Protein AF-A0A2V9SFF2-F1 (afdb_monomer_lite)

Structure (mmCIF, N/CA/C/O backbone):
data_AF-A0A2V9SFF2-F1
#
_entry.id   AF-A0A2V9SFF2-F1
#
loop_
_atom_site.group_PDB
_atom_site.id
_atom_site.type_symbol
_atom_site.label_atom_id
_atom_site.label_alt_id
_atom_site.label_comp_id
_atom_site.label_asym_id
_atom_site.label_entity_id
_atom_site.label_seq_id
_atom_site.pdbx_PDB_ins_code
_atom_site.Cartn_x
_atom_site.Cartn_y
_atom_site.Cartn_z
_atom_site.occupancy
_atom_site.B_iso_or_equiv
_atom_site.auth_seq_id
_atom_site.auth_comp_id
_atom_site.auth_asym_id
_atom_site.auth_atom_id
_atom_site.pdbx_PDB_model_num
ATOM 1 N N . MET A 1 1 ? -5.304 -12.629 -13.283 1.00 49.12 1 MET A N 1
ATOM 2 C CA . MET A 1 1 ? -5.757 -12.262 -11.915 1.00 49.12 1 MET A CA 1
ATOM 3 C C . MET A 1 1 ? -6.647 -13.308 -11.229 1.00 49.12 1 MET A C 1
ATOM 5 O O . MET A 1 1 ? -6.391 -13.600 -10.072 1.00 49.12 1 MET A O 1
ATOM 9 N N . PHE A 1 2 ? -7.623 -13.949 -11.887 1.00 33.91 2 PHE A N 1
ATOM 10 C CA . PHE A 1 2 ? -8.539 -14.929 -11.251 1.00 33.91 2 PHE A CA 1
ATOM 11 C C . PHE A 1 2 ? -7.868 -16.063 -10.421 1.00 33.91 2 PHE A C 1
ATOM 13 O O . PHE A 1 2 ? -8.426 -16.537 -9.432 1.00 33.91 2 PHE A O 1
ATOM 20 N N . LEU A 1 3 ? -6.640 -16.476 -10.762 1.00 44.94 3 LEU A N 1
ATOM 21 C CA . LEU A 1 3 ? -5.907 -17.548 -10.062 1.00 44.94 3 LEU A CA 1
ATOM 22 C C . LEU A 1 3 ? -5.295 -17.132 -8.711 1.00 44.94 3 LEU A C 1
ATOM 24 O O . LEU A 1 3 ? -5.198 -17.958 -7.8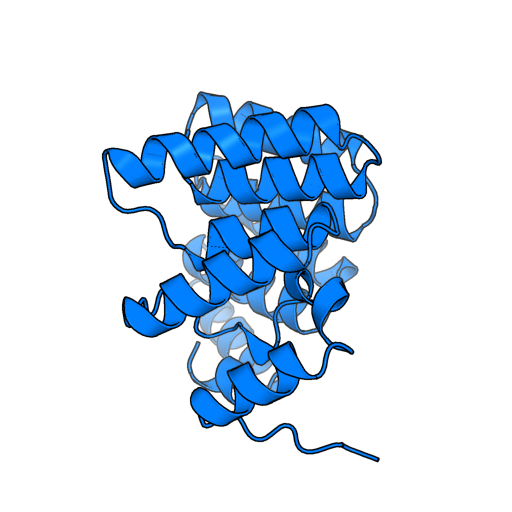01 1.00 44.94 3 LEU A O 1
ATOM 28 N N . VAL A 1 4 ? -4.927 -15.858 -8.553 1.00 49.88 4 VAL A N 1
ATOM 29 C CA . VAL A 1 4 ? -4.348 -15.328 -7.305 1.00 49.88 4 VAL A CA 1
ATOM 30 C C . VAL A 1 4 ? -5.409 -15.283 -6.198 1.00 49.88 4 VAL A C 1
ATOM 32 O O . VAL A 1 4 ? -5.101 -15.525 -5.032 1.00 49.88 4 VAL A O 1
ATOM 35 N N . ALA A 1 5 ? -6.682 -15.097 -6.569 1.00 46.97 5 ALA A N 1
ATOM 36 C CA . ALA A 1 5 ? -7.798 -15.003 -5.625 1.00 46.97 5 ALA A CA 1
ATOM 37 C C . ALA A 1 5 ? -8.072 -16.358 -4.949 1.00 46.97 5 ALA A C 1
ATOM 39 O O . ALA A 1 5 ? -8.586 -16.415 -3.838 1.00 46.97 5 ALA A O 1
ATOM 40 N N . ASN A 1 6 ? -7.631 -17.451 -5.584 1.00 52.25 6 ASN A N 1
ATOM 41 C CA . ASN A 1 6 ? -7.774 -18.827 -5.114 1.00 52.25 6 ASN A CA 1
ATOM 42 C C . ASN A 1 6 ? -6.506 -19.382 -4.432 1.00 52.25 6 ASN A C 1
ATOM 44 O O . ASN A 1 6 ? -6.342 -20.598 -4.344 1.00 52.25 6 ASN A O 1
ATOM 48 N N . ARG A 1 7 ? -5.568 -18.524 -3.992 1.00 54.88 7 ARG A N 1
ATOM 49 C CA . ARG A 1 7 ? -4.271 -18.920 -3.392 1.00 54.88 7 ARG A CA 1
ATOM 50 C C . ARG A 1 7 ? -3.429 -19.888 -4.243 1.00 54.88 7 ARG A C 1
ATOM 52 O O . ARG A 1 7 ? -2.478 -20.486 -3.742 1.00 54.88 7 ARG A O 1
ATOM 59 N N . ARG A 1 8 ? -3.702 -20.017 -5.547 1.00 59.91 8 ARG A N 1
ATOM 60 C CA . ARG A 1 8 ? -2.882 -20.810 -6.480 1.00 59.91 8 ARG A CA 1
ATOM 61 C C . ARG A 1 8 ? -1.730 -19.956 -7.006 1.00 59.91 8 ARG A C 1
ATOM 63 O O . ARG A 1 8 ? -1.612 -19.719 -8.205 1.00 59.91 8 ARG A O 1
ATOM 70 N N . PHE A 1 9 ? -0.892 -19.474 -6.087 1.00 59.84 9 PHE A N 1
ATOM 71 C CA . PHE A 1 9 ? 0.212 -18.557 -6.389 1.00 59.84 9 PHE A CA 1
ATOM 72 C C . PHE A 1 9 ? 1.182 -19.138 -7.421 1.00 59.84 9 PHE A C 1
ATOM 74 O O . PHE A 1 9 ? 1.602 -18.422 -8.318 1.00 59.84 9 PHE A O 1
ATOM 81 N N . GLN A 1 10 ? 1.471 -20.440 -7.350 1.00 53.81 10 GLN A N 1
ATOM 82 C CA . GLN A 1 10 ? 2.381 -21.100 -8.289 1.00 53.81 10 GLN A CA 1
ATOM 83 C C . GLN A 1 10 ? 1.855 -21.071 -9.735 1.00 53.81 10 GLN A C 1
ATOM 85 O O . GLN A 1 10 ? 2.566 -20.652 -10.641 1.00 53.81 10 GLN A O 1
ATOM 90 N N . ALA A 1 11 ? 0.577 -21.405 -9.936 1.00 57.78 11 ALA A N 1
ATOM 91 C CA . ALA A 1 11 ? -0.053 -21.347 -11.254 1.00 57.78 11 ALA A CA 1
ATOM 92 C C . ALA A 1 11 ? -0.167 -19.902 -11.775 1.00 57.78 11 ALA A C 1
ATOM 94 O O . ALA A 1 11 ? 0.010 -19.657 -12.962 1.00 57.78 11 ALA A O 1
ATOM 95 N N . ALA A 1 12 ? -0.424 -18.928 -10.893 1.00 62.88 12 ALA A N 1
ATOM 96 C CA . ALA A 1 12 ? -0.447 -17.517 -11.277 1.00 62.88 12 ALA A CA 1
ATOM 97 C C . ALA A 1 12 ? 0.931 -17.010 -11.743 1.00 62.88 12 ALA A C 1
ATOM 99 O O . ALA A 1 12 ? 0.994 -16.263 -12.718 1.00 62.88 12 ALA A O 1
ATOM 100 N N . VAL A 1 13 ? 2.017 -17.440 -11.086 1.00 64.19 13 VAL A N 1
ATOM 101 C CA . VAL A 1 13 ? 3.398 -17.143 -11.508 1.00 64.19 13 VAL A CA 1
ATOM 102 C C . VAL A 1 13 ? 3.696 -17.770 -12.875 1.00 64.19 13 VAL A C 1
ATOM 104 O O . VAL A 1 13 ? 4.209 -17.097 -13.761 1.00 64.19 13 VAL A O 1
ATOM 107 N N . GLU A 1 14 ? 3.345 -19.036 -13.092 1.00 65.50 14 GLU A N 1
ATOM 108 C CA . GLU A 1 14 ? 3.618 -19.723 -14.364 1.00 65.50 14 GLU A CA 1
ATOM 109 C C . GLU A 1 14 ? 2.856 -19.121 -15.555 1.00 65.50 14 GLU A C 1
ATOM 111 O O . GLU A 1 14 ? 3.390 -19.056 -16.663 1.00 65.50 14 GLU A O 1
ATOM 116 N N . GLU A 1 15 ? 1.620 -18.668 -15.340 1.00 67.81 15 GLU A N 1
ATOM 117 C CA . GLU A 1 15 ? 0.817 -18.004 -16.371 1.00 67.81 15 GLU A CA 1
ATOM 118 C C . GLU A 1 15 ? 1.333 -16.589 -16.678 1.00 67.81 15 GLU A C 1
ATOM 120 O O . GLU A 1 15 ? 1.452 -16.228 -17.848 1.00 67.81 15 GLU A O 1
ATOM 125 N N . ILE A 1 16 ? 1.706 -15.791 -15.665 1.00 69.06 16 ILE A N 1
ATOM 126 C CA . ILE A 1 16 ? 2.213 -14.429 -15.913 1.00 69.06 16 ILE A CA 1
ATOM 127 C C . ILE A 1 16 ? 3.602 -14.442 -16.565 1.00 69.06 16 ILE A C 1
ATOM 129 O O . ILE A 1 16 ? 3.892 -13.605 -17.419 1.00 69.06 16 ILE A O 1
ATOM 133 N N . LEU A 1 17 ? 4.447 -15.422 -16.224 1.00 65.25 17 LEU A N 1
ATOM 134 C CA . LEU A 1 17 ? 5.745 -15.604 -16.874 1.00 65.25 17 LEU A CA 1
ATOM 135 C C . LEU A 1 17 ? 5.582 -16.013 -18.344 1.00 65.25 17 LEU A C 1
ATOM 137 O O . LEU A 1 17 ? 6.318 -15.509 -19.190 1.00 65.25 17 LEU A O 1
ATOM 141 N N . ARG A 1 18 ? 4.588 -16.852 -18.674 1.00 65.25 18 ARG A N 1
ATOM 142 C CA . ARG A 1 18 ? 4.232 -17.161 -20.071 1.00 65.25 18 ARG A CA 1
ATOM 143 C C . ARG A 1 18 ? 3.676 -15.944 -20.808 1.00 65.25 18 ARG A C 1
ATOM 145 O O . ARG A 1 18 ? 4.105 -15.678 -21.925 1.00 65.25 18 ARG A O 1
ATOM 152 N N . ALA A 1 19 ? 2.793 -15.163 -20.185 1.00 62.38 19 ALA A N 1
ATOM 153 C CA . ALA A 1 19 ? 2.280 -13.925 -20.778 1.00 62.38 19 ALA A CA 1
ATOM 154 C C . ALA A 1 19 ? 3.414 -12.937 -21.108 1.00 62.38 19 ALA A C 1
ATOM 156 O O . ALA A 1 19 ? 3.425 -12.342 -22.182 1.00 62.38 19 ALA A O 1
ATOM 157 N N . ARG A 1 20 ? 4.422 -12.835 -20.236 1.00 63.19 20 ARG A N 1
ATOM 158 C CA . ARG A 1 20 ? 5.617 -12.013 -20.466 1.00 63.19 20 ARG A CA 1
ATOM 159 C C . ARG A 1 20 ? 6.524 -12.544 -21.582 1.00 63.19 20 ARG A C 1
ATOM 161 O O . ARG A 1 20 ? 7.190 -11.752 -22.235 1.00 63.19 20 ARG A O 1
ATOM 168 N N . GLN A 1 21 ? 6.567 -13.856 -21.819 1.00 67.81 21 GLN A N 1
ATOM 169 C CA . GLN A 1 21 ? 7.267 -14.408 -22.989 1.00 67.81 21 GLN A CA 1
ATOM 170 C C . GLN A 1 21 ? 6.569 -14.038 -24.305 1.00 67.81 21 GLN A C 1
ATOM 172 O O . GLN A 1 21 ? 7.235 -13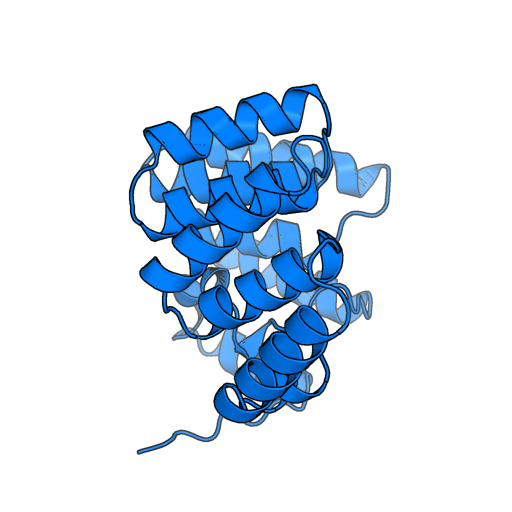.926 -25.330 1.00 67.81 21 GLN A O 1
ATOM 177 N N . LEU A 1 22 ? 5.246 -13.850 -24.276 1.00 66.12 22 LEU A N 1
ATOM 178 C CA . LEU A 1 22 ? 4.440 -13.505 -25.448 1.00 66.12 22 LEU A CA 1
ATOM 179 C C . LEU A 1 22 ? 4.434 -11.998 -25.744 1.00 66.12 22 LEU A C 1
ATOM 181 O O . LEU A 1 22 ? 4.436 -11.620 -26.912 1.00 66.12 22 LEU A O 1
ATOM 185 N N . ASP A 1 23 ? 4.456 -11.150 -24.713 1.00 53.81 23 ASP A N 1
ATOM 186 C CA . ASP A 1 23 ? 4.566 -9.692 -24.842 1.00 53.81 23 ASP A CA 1
ATOM 187 C C . ASP A 1 23 ? 5.551 -9.121 -23.797 1.00 53.81 23 ASP A C 1
ATOM 189 O O . ASP A 1 23 ? 5.159 -8.740 -22.686 1.00 53.81 23 ASP A O 1
ATOM 193 N N . PRO A 1 24 ? 6.856 -9.083 -24.124 1.00 61.31 24 PRO A N 1
ATOM 194 C CA . PRO A 1 24 ? 7.908 -8.733 -23.173 1.00 61.31 24 PRO A CA 1
ATOM 1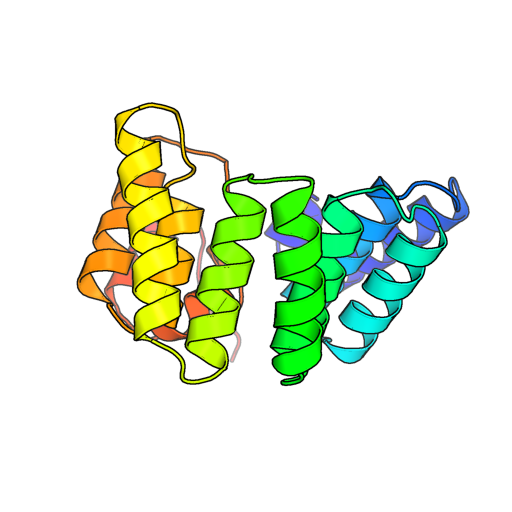95 C C . PRO A 1 24 ? 8.009 -7.235 -22.855 1.00 61.31 24 PRO A C 1
ATOM 197 O O . PRO A 1 24 ? 8.738 -6.874 -21.934 1.00 61.31 24 PRO A O 1
ATOM 200 N N . VAL A 1 25 ? 7.309 -6.362 -23.589 1.00 68.31 25 VAL A N 1
ATOM 201 C CA . VAL A 1 25 ? 7.406 -4.895 -23.439 1.00 68.31 25 VAL A CA 1
ATOM 202 C C . VAL A 1 25 ? 6.213 -4.280 -22.704 1.00 68.31 25 VAL A C 1
ATOM 204 O O . VAL A 1 25 ? 6.201 -3.082 -22.420 1.00 68.31 25 VAL A O 1
ATOM 207 N N . SER A 1 26 ? 5.206 -5.084 -22.359 1.00 68.75 26 SER A N 1
ATOM 208 C CA . SER A 1 26 ? 4.015 -4.604 -21.664 1.00 68.75 26 SER A CA 1
ATOM 209 C C . SER A 1 26 ? 4.283 -4.297 -20.188 1.00 68.75 26 SER A C 1
ATOM 211 O O . SER A 1 26 ? 4.391 -5.191 -19.343 1.00 68.75 26 SER A O 1
ATOM 213 N N . GLY A 1 27 ? 4.297 -3.003 -19.851 1.00 61.91 27 GLY A N 1
ATOM 214 C CA . GLY A 1 27 ? 4.366 -2.531 -18.464 1.00 61.91 27 GLY A CA 1
ATOM 215 C C . GLY A 1 27 ? 3.206 -3.031 -17.592 1.00 61.91 27 GLY A C 1
ATOM 216 O O . GLY A 1 27 ? 3.385 -3.225 -16.392 1.00 61.91 27 GLY A O 1
ATOM 217 N N . LEU A 1 28 ? 2.038 -3.312 -18.184 1.00 66.62 28 LEU A N 1
ATOM 218 C CA . LEU A 1 28 ? 0.891 -3.903 -17.487 1.00 66.62 28 LEU A CA 1
ATOM 219 C C . LEU A 1 28 ? 1.178 -5.344 -17.042 1.00 66.62 28 LEU A C 1
ATOM 221 O O . LEU A 1 28 ? 0.948 -5.677 -15.884 1.00 66.62 28 LEU A O 1
ATOM 225 N N . ILE A 1 29 ? 1.726 -6.183 -17.928 1.00 71.44 29 ILE A N 1
ATOM 226 C CA . ILE A 1 29 ? 2.077 -7.575 -17.596 1.00 71.44 29 ILE A CA 1
ATOM 227 C C . ILE A 1 29 ? 3.196 -7.607 -16.549 1.00 71.44 29 ILE A C 1
ATOM 229 O O . ILE A 1 29 ? 3.149 -8.408 -15.613 1.00 71.44 29 ILE A O 1
ATOM 233 N N . ALA A 1 30 ? 4.181 -6.711 -16.667 1.00 68.00 30 ALA A N 1
ATOM 234 C CA . ALA A 1 30 ? 5.247 -6.575 -15.677 1.00 68.00 30 ALA A CA 1
ATOM 235 C C . ALA A 1 30 ? 4.703 -6.159 -14.295 1.00 68.00 30 ALA A C 1
ATOM 237 O O . ALA A 1 30 ? 5.104 -6.719 -13.273 1.00 68.00 30 ALA A O 1
ATOM 238 N N . ALA A 1 31 ? 3.743 -5.233 -14.265 1.00 69.06 31 ALA A N 1
ATOM 239 C CA . ALA A 1 31 ? 3.083 -4.793 -13.045 1.00 69.06 31 ALA A CA 1
ATOM 240 C C . ALA A 1 31 ? 2.247 -5.917 -12.395 1.00 69.06 31 ALA A C 1
ATOM 242 O O . ALA A 1 31 ? 2.361 -6.188 -11.197 1.00 69.06 31 ALA A O 1
ATOM 243 N N . ASP A 1 32 ? 1.467 -6.647 -13.189 1.00 73.25 32 ASP A N 1
ATOM 244 C CA . ASP A 1 32 ? 0.689 -7.794 -12.713 1.00 73.25 32 ASP A CA 1
ATOM 245 C C . ASP A 1 32 ? 1.582 -8.913 -12.153 1.00 73.25 32 ASP A C 1
ATOM 247 O O . ASP A 1 32 ? 1.239 -9.539 -11.144 1.00 73.25 32 ASP A O 1
ATOM 251 N N . ALA A 1 33 ? 2.756 -9.137 -12.755 1.00 74.56 33 ALA A N 1
ATOM 252 C CA . ALA A 1 33 ? 3.754 -10.067 -12.231 1.00 74.56 33 ALA A CA 1
ATOM 253 C C . ALA A 1 33 ? 4.283 -9.622 -10.862 1.00 74.56 33 ALA A C 1
ATOM 255 O O . ALA A 1 33 ? 4.376 -10.435 -9.939 1.00 74.56 33 ALA A O 1
ATOM 256 N N . ALA A 1 34 ? 4.581 -8.331 -10.700 1.00 79.25 34 ALA A N 1
ATOM 257 C CA . ALA A 1 34 ? 5.063 -7.771 -9.443 1.00 79.25 34 ALA A CA 1
ATOM 258 C C . ALA A 1 34 ? 4.030 -7.945 -8.308 1.00 79.25 34 ALA A C 1
ATOM 260 O O . ALA A 1 34 ? 4.387 -8.377 -7.208 1.00 79.25 34 ALA A O 1
ATOM 261 N N . TRP A 1 35 ? 2.738 -7.728 -8.582 1.00 82.19 35 TRP A N 1
ATOM 262 C CA . TRP A 1 35 ? 1.667 -7.955 -7.601 1.00 82.19 35 TRP A CA 1
ATOM 263 C C . TRP A 1 35 ? 1.611 -9.395 -7.075 1.00 82.19 35 TRP A C 1
ATOM 265 O O . TRP A 1 35 ? 1.308 -9.614 -5.900 1.00 82.19 35 TRP A O 1
ATOM 275 N N . ILE A 1 36 ? 1.926 -10.388 -7.909 1.00 83.75 36 ILE A N 1
ATOM 276 C CA . ILE A 1 36 ? 1.939 -11.794 -7.486 1.00 83.75 36 ILE A CA 1
ATOM 277 C C . ILE A 1 36 ? 3.036 -12.037 -6.445 1.00 83.75 36 ILE A C 1
ATOM 279 O O . ILE A 1 36 ? 2.772 -12.654 -5.409 1.00 83.75 36 ILE A O 1
ATOM 283 N N . PHE A 1 37 ? 4.246 -11.522 -6.682 1.00 89.38 37 PHE A N 1
ATOM 284 C CA . PHE A 1 37 ? 5.353 -11.639 -5.730 1.00 89.38 37 PHE A CA 1
ATOM 285 C C . PHE A 1 37 ? 5.084 -10.867 -4.436 1.00 89.38 37 PHE A C 1
ATOM 287 O O . PHE A 1 37 ? 5.343 -11.390 -3.350 1.00 89.38 37 PHE A O 1
ATOM 294 N N . TYR A 1 38 ? 4.460 -9.687 -4.531 1.00 91.81 38 TYR A N 1
ATOM 295 C CA . TYR A 1 38 ? 3.987 -8.934 -3.369 1.00 91.81 38 TYR A CA 1
ATOM 296 C C . TYR A 1 38 ? 3.032 -9.761 -2.494 1.00 91.81 38 TYR A C 1
ATOM 298 O O . TYR A 1 38 ? 3.255 -9.901 -1.291 1.00 91.81 38 TYR A O 1
ATOM 306 N N . LEU A 1 39 ? 2.000 -10.367 -3.090 1.00 88.00 39 LEU A N 1
ATOM 307 C CA . LEU A 1 39 ? 1.017 -11.168 -2.350 1.00 88.00 39 LEU A CA 1
ATOM 308 C C . LEU A 1 39 ? 1.615 -12.472 -1.797 1.00 88.00 39 LEU A C 1
ATOM 310 O O . LEU A 1 39 ? 1.183 -12.947 -0.746 1.00 88.00 39 LEU A O 1
ATOM 314 N N . LYS A 1 40 ? 2.640 -13.026 -2.460 1.00 88.38 40 LYS A N 1
ATOM 315 C CA . LYS A 1 40 ? 3.436 -14.163 -1.967 1.00 88.38 40 LYS A CA 1
ATOM 316 C C . LYS A 1 40 ? 4.425 -13.771 -0.857 1.00 88.38 40 LYS A C 1
ATOM 318 O O . LYS A 1 40 ? 4.955 -14.656 -0.190 1.00 88.38 40 LYS A O 1
ATOM 323 N N . ARG A 1 41 ? 4.632 -12.470 -0.615 1.00 92.44 41 ARG A N 1
ATOM 324 C CA . ARG A 1 41 ? 5.633 -11.911 0.315 1.00 92.44 41 ARG A CA 1
ATOM 325 C C . ARG A 1 41 ? 7.080 -12.190 -0.093 1.00 92.44 41 ARG A C 1
ATOM 327 O O . ARG A 1 41 ? 7.983 -12.120 0.736 1.00 92.44 41 ARG A O 1
ATOM 334 N N . ASP A 1 42 ? 7.302 -12.488 -1.368 1.00 94.19 42 ASP A N 1
ATOM 335 C CA . ASP A 1 42 ? 8.640 -12.603 -1.937 1.00 94.19 42 ASP A CA 1
ATOM 336 C C . ASP A 1 42 ? 9.103 -11.205 -2.359 1.00 94.19 42 ASP A C 1
ATOM 338 O O . ASP A 1 42 ? 8.962 -10.789 -3.509 1.00 94.19 42 ASP A O 1
ATOM 342 N N . TYR A 1 43 ? 9.553 -10.421 -1.376 1.00 95.56 43 TYR A N 1
ATOM 343 C CA . TYR A 1 43 ? 9.858 -9.007 -1.592 1.00 95.56 43 TYR A CA 1
ATOM 344 C C . TYR A 1 43 ? 11.148 -8.776 -2.384 1.00 95.56 43 TYR A C 1
ATOM 346 O O . TYR A 1 43 ? 11.317 -7.701 -2.957 1.00 95.56 43 TYR A O 1
ATOM 354 N N . ASP A 1 44 ? 12.036 -9.771 -2.444 1.00 95.00 44 ASP A N 1
ATOM 355 C CA . ASP A 1 44 ? 13.218 -9.721 -3.304 1.00 95.00 44 ASP A CA 1
ATOM 356 C C . ASP A 1 44 ? 12.810 -9.797 -4.772 1.00 95.00 44 ASP A C 1
ATOM 358 O O . ASP A 1 44 ? 13.143 -8.897 -5.548 1.00 95.00 44 ASP A O 1
ATOM 362 N N . GLN A 1 45 ? 11.995 -10.797 -5.126 1.00 91.56 45 GLN A N 1
ATOM 363 C CA . GLN A 1 45 ? 11.447 -10.895 -6.474 1.00 91.56 45 GLN A CA 1
ATOM 364 C C . GLN A 1 45 ? 10.506 -9.735 -6.793 1.00 91.56 45 GLN A C 1
ATOM 366 O O . GLN A 1 45 ? 10.566 -9.192 -7.892 1.00 91.56 45 GLN A O 1
ATOM 371 N N . PHE A 1 46 ? 9.686 -9.281 -5.840 1.00 94.56 46 PHE A N 1
ATOM 372 C CA . PHE A 1 46 ? 8.821 -8.120 -6.055 1.00 94.56 46 PHE A CA 1
ATOM 373 C C . PHE A 1 46 ? 9.623 -6.872 -6.443 1.00 94.56 46 PHE A C 1
ATOM 375 O O . PHE A 1 46 ? 9.281 -6.201 -7.415 1.00 94.56 46 PHE A O 1
ATOM 382 N N . LEU A 1 47 ? 10.714 -6.585 -5.728 1.00 95.25 47 LEU A N 1
ATOM 383 C CA . LEU A 1 47 ? 11.567 -5.443 -6.030 1.00 95.25 47 LEU A CA 1
ATOM 384 C C . LEU A 1 47 ? 12.299 -5.601 -7.373 1.00 95.25 47 LEU A C 1
ATOM 386 O O . LEU A 1 47 ? 12.441 -4.623 -8.107 1.00 95.25 47 LEU A O 1
ATOM 390 N N . GLU A 1 48 ? 12.751 -6.810 -7.710 1.00 92.69 48 GLU A N 1
ATOM 391 C CA . GLU A 1 48 ? 13.335 -7.101 -9.022 1.00 92.69 48 GLU A CA 1
ATOM 392 C C . GLU A 1 48 ? 12.341 -6.825 -10.158 1.00 92.69 48 GLU A C 1
ATOM 394 O O . GLU A 1 48 ? 12.665 -6.086 -11.088 1.00 92.69 48 GLU A O 1
ATOM 399 N N . GLN A 1 49 ? 11.107 -7.327 -10.042 1.00 88.50 49 GLN A N 1
ATOM 400 C CA . GLN A 1 49 ? 10.072 -7.113 -11.054 1.00 88.50 49 GLN A CA 1
ATOM 401 C C . GLN A 1 49 ? 9.630 -5.647 -11.141 1.00 88.50 49 GLN A C 1
ATOM 403 O O . GLN A 1 49 ? 9.424 -5.137 -12.241 1.00 88.50 49 GLN A O 1
ATOM 408 N N . ALA A 1 50 ? 9.521 -4.945 -10.010 1.00 92.31 50 ALA A N 1
ATOM 409 C CA . ALA A 1 50 ? 9.155 -3.531 -9.998 1.00 92.31 50 ALA A CA 1
ATOM 410 C C . ALA A 1 50 ? 10.216 -2.654 -10.687 1.00 92.31 50 ALA A C 1
ATOM 412 O O . ALA A 1 50 ? 9.864 -1.751 -11.444 1.00 92.31 50 ALA A O 1
ATOM 413 N N . ARG A 1 51 ? 11.512 -2.945 -10.490 1.00 93.12 51 ARG A N 1
ATOM 414 C CA . ARG A 1 51 ? 12.595 -2.259 -11.219 1.00 93.12 51 ARG A CA 1
ATOM 415 C C . ARG A 1 51 ? 12.520 -2.512 -12.719 1.00 93.12 51 ARG A C 1
ATOM 417 O O . ARG A 1 51 ? 12.546 -1.554 -13.483 1.00 93.12 51 ARG A O 1
ATOM 424 N N . ALA A 1 52 ? 12.355 -3.770 -13.127 1.00 88.31 52 ALA A N 1
ATOM 425 C CA . ALA A 1 52 ? 12.222 -4.117 -14.539 1.00 88.31 52 ALA A CA 1
ATOM 426 C C . ALA A 1 52 ? 11.020 -3.408 -15.193 1.00 88.31 52 ALA A C 1
ATOM 428 O O . ALA A 1 52 ? 11.122 -2.919 -16.315 1.00 88.31 52 ALA A O 1
ATOM 429 N N . ALA A 1 53 ? 9.891 -3.291 -14.484 1.00 87.56 53 ALA A N 1
ATOM 430 C CA . ALA A 1 53 ? 8.720 -2.567 -14.976 1.00 87.56 53 ALA A CA 1
ATOM 431 C C . ALA A 1 53 ? 9.005 -1.069 -15.202 1.00 87.56 53 ALA A C 1
ATOM 433 O O . ALA A 1 53 ? 8.558 -0.507 -16.202 1.00 87.56 53 ALA A O 1
ATOM 434 N N . VAL A 1 54 ? 9.770 -0.433 -14.306 1.00 90.81 54 VAL A N 1
ATOM 435 C CA . VAL A 1 54 ? 10.189 0.971 -14.451 1.00 90.81 54 VAL A CA 1
ATOM 436 C C . VAL A 1 54 ? 11.199 1.147 -15.586 1.00 90.81 54 VAL A C 1
ATOM 438 O O . VAL A 1 54 ? 11.094 2.115 -16.330 1.00 90.81 54 VAL A O 1
ATOM 441 N N . GLU A 1 55 ? 12.142 0.221 -15.767 1.00 89.94 55 GLU A N 1
ATOM 442 C CA . GLU A 1 55 ? 13.100 0.263 -16.883 1.00 89.94 55 GLU A CA 1
ATOM 443 C C . GLU A 1 55 ? 12.401 0.152 -18.246 1.00 89.94 55 GLU A C 1
ATOM 445 O O . GLU A 1 55 ? 12.741 0.882 -19.177 1.00 89.94 55 GLU A O 1
ATOM 450 N N . LEU A 1 56 ? 11.393 -0.720 -18.352 1.00 85.81 56 LEU A N 1
ATOM 451 C CA . LEU A 1 56 ? 10.611 -0.909 -19.577 1.00 85.81 56 LEU A CA 1
ATOM 452 C C . LEU A 1 56 ? 9.685 0.274 -19.874 1.00 85.81 56 LEU A C 1
ATOM 454 O O . LEU A 1 56 ? 9.536 0.671 -21.029 1.00 85.81 56 LEU A O 1
ATOM 458 N N . ALA A 1 57 ? 9.047 0.831 -18.844 1.00 84.94 57 ALA A N 1
ATOM 459 C CA . ALA A 1 57 ? 8.090 1.919 -18.991 1.00 84.94 57 ALA A CA 1
ATOM 460 C C . ALA A 1 57 ? 8.290 2.992 -17.902 1.00 84.94 57 ALA A C 1
ATOM 462 O O . ALA A 1 57 ? 7.496 3.073 -16.961 1.00 84.94 57 ALA A O 1
ATOM 463 N N . PRO A 1 58 ? 9.295 3.881 -18.043 1.00 85.25 58 PRO A N 1
ATOM 464 C CA . PRO A 1 58 ? 9.656 4.852 -17.001 1.00 85.25 58 PRO A CA 1
ATOM 465 C C . PRO A 1 58 ? 8.527 5.813 -16.610 1.00 85.25 58 PRO A C 1
ATOM 467 O O . PRO A 1 58 ? 8.442 6.250 -15.463 1.00 85.25 58 PRO A O 1
ATOM 470 N N . ASN A 1 59 ? 7.636 6.109 -17.560 1.00 85.06 59 ASN A N 1
ATOM 471 C CA . ASN A 1 59 ? 6.493 7.004 -17.373 1.00 85.06 59 ASN A CA 1
ATOM 472 C C . ASN A 1 59 ? 5.216 6.267 -16.932 1.00 85.06 59 ASN A C 1
ATOM 474 O O . ASN A 1 59 ? 4.165 6.893 -16.784 1.00 85.06 59 ASN A O 1
ATOM 478 N N . TYR A 1 60 ? 5.267 4.944 -16.748 1.00 86.19 60 TYR A N 1
ATOM 479 C CA . TYR A 1 60 ? 4.114 4.177 -16.299 1.00 86.19 60 TYR A CA 1
ATOM 480 C C . TYR A 1 60 ? 3.974 4.273 -14.778 1.00 86.19 60 TYR A C 1
ATOM 482 O O . TYR A 1 60 ? 4.703 3.645 -14.014 1.00 86.19 60 TYR A O 1
ATOM 490 N N . LEU A 1 61 ? 3.003 5.073 -14.339 1.00 88.19 61 LEU A N 1
ATOM 491 C CA . LEU A 1 61 ? 2.795 5.428 -12.931 1.00 88.19 61 LEU A CA 1
ATOM 492 C C . LEU A 1 61 ? 2.622 4.213 -12.011 1.00 88.19 61 LEU A C 1
ATOM 494 O O . LEU A 1 61 ? 3.126 4.214 -10.892 1.00 88.19 61 LEU A O 1
ATOM 498 N N . VAL A 1 62 ? 1.971 3.151 -12.493 1.00 87.94 62 VAL A N 1
ATOM 499 C CA . VAL A 1 62 ? 1.777 1.916 -11.718 1.00 87.94 62 VAL A CA 1
ATOM 500 C C . VAL A 1 62 ? 3.113 1.224 -11.423 1.00 87.94 62 VAL A C 1
ATOM 502 O O . VAL A 1 62 ? 3.301 0.711 -10.323 1.00 87.94 62 VAL A O 1
ATOM 505 N N . ALA A 1 63 ? 4.073 1.251 -12.355 1.00 90.19 63 ALA A N 1
ATOM 506 C CA . ALA A 1 63 ? 5.404 0.693 -12.113 1.00 90.19 63 ALA A CA 1
ATOM 507 C C . ALA A 1 63 ? 6.160 1.486 -11.033 1.00 90.19 63 ALA A C 1
ATOM 509 O O . ALA A 1 63 ? 6.780 0.892 -10.151 1.00 90.19 63 ALA A O 1
ATOM 510 N N . GLN A 1 64 ? 6.041 2.818 -11.042 1.00 93.56 64 GLN A N 1
ATOM 511 C CA . GLN A 1 64 ? 6.637 3.681 -10.014 1.00 93.56 64 GLN A CA 1
ATOM 512 C C . GLN A 1 64 ? 6.009 3.444 -8.630 1.00 93.56 64 GLN A C 1
ATOM 514 O O . GLN A 1 64 ? 6.720 3.290 -7.636 1.00 93.56 64 GLN A O 1
ATOM 519 N N . GLN A 1 65 ? 4.679 3.320 -8.566 1.00 94.44 65 GLN A N 1
ATOM 520 C CA . GLN A 1 65 ? 3.944 2.949 -7.350 1.00 94.44 65 GLN A CA 1
ATOM 521 C C . GLN A 1 65 ? 4.430 1.606 -6.781 1.00 94.44 65 GLN A C 1
ATOM 523 O O . GLN A 1 65 ? 4.734 1.498 -5.592 1.00 94.44 65 GLN A O 1
ATOM 528 N N . MET A 1 66 ? 4.575 0.588 -7.635 1.00 93.69 66 MET A N 1
ATOM 529 C CA . MET A 1 66 ? 5.100 -0.721 -7.235 1.00 93.69 66 MET A CA 1
ATOM 530 C C . MET A 1 66 ? 6.533 -0.655 -6.736 1.00 93.69 66 MET A C 1
ATOM 532 O O . MET A 1 66 ? 6.852 -1.312 -5.751 1.00 93.69 66 MET A O 1
ATOM 536 N N . LEU A 1 67 ? 7.387 0.140 -7.381 1.00 95.75 67 LEU A N 1
ATOM 537 C CA . LEU A 1 67 ? 8.768 0.323 -6.949 1.00 95.75 67 LEU A CA 1
ATOM 538 C C . LEU A 1 67 ? 8.830 0.963 -5.556 1.00 95.75 67 LEU A C 1
ATOM 540 O O . LEU A 1 67 ? 9.568 0.485 -4.693 1.00 95.75 67 LEU A O 1
ATOM 544 N N . GLY A 1 68 ? 8.007 1.985 -5.311 1.00 97.12 68 GLY A N 1
ATOM 545 C CA . GLY A 1 68 ? 7.846 2.593 -3.992 1.00 97.12 68 GLY A CA 1
ATOM 546 C C . GLY A 1 68 ? 7.413 1.581 -2.928 1.00 97.12 68 GLY A C 1
ATOM 547 O O . GLY A 1 68 ? 8.075 1.439 -1.897 1.00 97.12 68 GLY A O 1
ATOM 548 N N . LEU A 1 69 ? 6.357 0.811 -3.208 1.00 96.56 69 LEU A N 1
ATOM 549 C CA . LEU A 1 69 ? 5.869 -0.243 -2.314 1.00 96.56 69 LEU A CA 1
ATOM 550 C C . LEU A 1 69 ? 6.909 -1.356 -2.101 1.00 96.56 69 LEU A C 1
ATOM 552 O O . LEU A 1 69 ? 7.025 -1.896 -1.003 1.00 96.56 69 LEU A O 1
ATOM 556 N N . ALA A 1 70 ? 7.688 -1.708 -3.121 1.00 97.12 70 ALA A N 1
ATOM 557 C CA . ALA A 1 70 ? 8.730 -2.720 -3.008 1.00 97.12 70 ALA A CA 1
ATOM 558 C C . ALA A 1 70 ? 9.859 -2.264 -2.077 1.00 97.12 70 ALA A C 1
ATOM 560 O O . ALA A 1 70 ? 10.280 -3.029 -1.206 1.00 97.12 70 ALA A O 1
ATOM 561 N N . TYR A 1 71 ? 10.300 -1.007 -2.193 1.00 98.50 71 TYR A N 1
ATOM 562 C CA . TYR A 1 71 ? 11.247 -0.426 -1.241 1.00 98.50 71 TYR A CA 1
ATOM 563 C C . TYR A 1 71 ? 10.679 -0.387 0.183 1.00 98.50 71 TYR A C 1
ATOM 565 O O . TYR A 1 71 ? 11.386 -0.773 1.116 1.00 98.50 71 TYR A O 1
ATOM 573 N N . GLU A 1 72 ? 9.399 -0.031 0.354 1.00 98.31 72 GLU A N 1
ATOM 574 C CA . GLU A 1 72 ? 8.721 -0.068 1.658 1.00 98.31 72 GLU A CA 1
ATOM 575 C C . GLU A 1 72 ? 8.783 -1.476 2.267 1.00 98.31 72 GLU A C 1
ATOM 577 O O . GLU A 1 72 ? 9.207 -1.641 3.412 1.00 98.31 72 GLU A O 1
ATOM 582 N N . LYS A 1 73 ? 8.422 -2.515 1.500 1.00 97.12 73 LYS A N 1
ATOM 583 C CA . LYS A 1 73 ? 8.440 -3.905 1.988 1.00 97.12 73 LYS A CA 1
ATOM 584 C C . LYS A 1 73 ? 9.843 -4.448 2.243 1.00 97.12 73 LYS A C 1
ATOM 586 O O . LYS A 1 73 ? 9.997 -5.365 3.048 1.00 97.12 73 LYS A O 1
ATOM 591 N N . LYS A 1 74 ? 10.867 -3.861 1.624 1.00 97.62 74 LYS A N 1
ATOM 592 C CA . LYS A 1 74 ? 12.281 -4.135 1.915 1.00 97.62 74 LYS A CA 1
ATOM 593 C C . LYS A 1 74 ? 12.835 -3.324 3.092 1.00 97.62 74 LYS A C 1
ATOM 595 O O . LYS A 1 74 ? 13.980 -3.553 3.472 1.00 97.62 74 LYS A O 1
ATOM 600 N N . GLY A 1 75 ? 12.045 -2.422 3.678 1.00 97.38 75 GLY A N 1
ATOM 601 C CA . GLY A 1 75 ? 12.452 -1.560 4.791 1.00 97.38 75 GLY A CA 1
ATOM 602 C C . GLY A 1 75 ? 13.280 -0.344 4.373 1.00 97.38 75 GLY A C 1
ATOM 603 O O . GLY A 1 75 ? 13.742 0.404 5.231 1.00 97.38 75 GLY A O 1
ATOM 604 N N . ASP A 1 76 ? 13.460 -0.111 3.070 1.00 98.38 76 ASP A N 1
ATOM 605 C CA . ASP A 1 76 ? 14.142 1.077 2.560 1.00 98.38 76 ASP A CA 1
ATOM 606 C C . ASP A 1 76 ? 13.152 2.234 2.419 1.00 98.38 76 ASP A C 1
ATOM 608 O O . ASP A 1 76 ? 12.729 2.632 1.331 1.00 98.38 76 ASP A O 1
ATOM 612 N N . PHE A 1 77 ? 12.739 2.759 3.568 1.00 98.44 77 PHE A N 1
ATOM 613 C CA . PHE A 1 77 ? 11.726 3.805 3.622 1.00 98.44 77 PHE A CA 1
ATOM 614 C C . PHE A 1 77 ? 12.186 5.109 2.963 1.00 98.44 77 PHE A C 1
ATOM 616 O O . PHE A 1 77 ? 11.355 5.862 2.464 1.00 98.44 77 PHE A O 1
ATOM 623 N N . ALA A 1 78 ? 13.495 5.377 2.932 1.00 98.44 78 ALA A N 1
ATOM 624 C CA . ALA A 1 78 ? 14.041 6.572 2.298 1.00 98.44 78 ALA A CA 1
ATOM 625 C C . ALA A 1 78 ? 13.799 6.547 0.782 1.00 98.44 78 ALA A C 1
ATOM 627 O O . ALA A 1 78 ? 13.204 7.485 0.246 1.00 98.44 78 ALA A O 1
ATOM 628 N N . ARG A 1 79 ? 14.179 5.453 0.104 1.00 98.44 79 ARG A N 1
ATOM 629 C CA . ARG A 1 79 ? 13.917 5.299 -1.335 1.00 98.44 79 ARG A CA 1
ATOM 630 C C . ARG A 1 79 ? 12.430 5.169 -1.641 1.00 98.44 79 ARG A C 1
ATOM 632 O O . ARG A 1 79 ? 11.972 5.760 -2.615 1.00 98.44 79 ARG A O 1
ATOM 639 N N . ALA A 1 80 ? 11.669 4.467 -0.799 1.00 98.44 80 ALA A N 1
ATOM 640 C CA . ALA A 1 80 ? 10.219 4.359 -0.956 1.00 98.44 80 ALA A CA 1
ATOM 641 C C . ALA A 1 80 ? 9.542 5.738 -0.976 1.00 98.44 80 ALA A C 1
ATOM 643 O O . ALA A 1 80 ? 8.809 6.058 -1.911 1.00 98.44 80 ALA A O 1
ATOM 644 N N . LEU A 1 81 ? 9.832 6.581 0.022 1.00 98.50 81 LEU A N 1
ATOM 645 C CA . LEU A 1 81 ? 9.266 7.927 0.113 1.00 98.50 81 LEU A CA 1
ATOM 646 C C . LEU A 1 81 ? 9.733 8.824 -1.032 1.00 98.50 81 LEU A C 1
ATOM 648 O O . LEU A 1 81 ? 8.922 9.581 -1.554 1.00 98.50 81 LEU A O 1
ATOM 652 N N . GLN A 1 82 ? 10.999 8.731 -1.447 1.00 97.94 82 GLN A N 1
ATOM 653 C CA . GLN A 1 82 ? 11.492 9.497 -2.590 1.00 97.94 82 GLN A CA 1
ATOM 654 C C . GLN A 1 82 ? 10.682 9.185 -3.857 1.00 97.94 82 GLN A C 1
ATOM 656 O O . GLN A 1 82 ? 10.101 10.095 -4.449 1.00 97.94 82 GLN A O 1
ATOM 661 N N . VAL A 1 83 ? 10.594 7.903 -4.231 1.00 96.81 83 VAL A N 1
ATOM 662 C CA . VAL A 1 83 ? 9.878 7.461 -5.439 1.00 96.81 83 VAL A CA 1
ATOM 663 C C . VAL A 1 83 ? 8.404 7.856 -5.374 1.00 96.81 83 VAL A C 1
ATOM 665 O O . VAL A 1 83 ? 7.850 8.378 -6.341 1.00 96.81 83 VAL A O 1
ATOM 668 N N . LEU A 1 84 ? 7.751 7.642 -4.231 1.00 97.38 84 LEU A N 1
ATOM 669 C CA . LEU A 1 84 ? 6.323 7.912 -4.090 1.00 97.38 84 LEU A CA 1
ATOM 670 C C . LEU A 1 84 ? 5.995 9.414 -4.041 1.00 97.38 84 LEU A C 1
ATOM 672 O O . LEU A 1 84 ? 4.959 9.818 -4.565 1.00 97.38 84 LEU A O 1
ATOM 676 N N . GLU A 1 85 ? 6.855 10.261 -3.465 1.00 96.62 85 GLU A N 1
ATOM 677 C CA . GLU A 1 85 ? 6.670 11.721 -3.491 1.00 96.62 85 GLU A CA 1
ATOM 678 C C . GLU A 1 85 ? 6.921 12.297 -4.893 1.00 96.62 85 GLU A C 1
ATOM 680 O O . GLU A 1 85 ? 6.200 13.195 -5.331 1.00 96.62 85 GLU A O 1
ATOM 685 N N . GLU A 1 86 ? 7.894 11.765 -5.639 1.00 95.38 86 GLU A N 1
ATOM 686 C CA . GLU A 1 86 ? 8.086 12.100 -7.056 1.00 95.38 86 GLU A CA 1
ATOM 687 C C . GLU A 1 86 ? 6.873 11.666 -7.889 1.00 95.38 86 GLU A C 1
ATOM 689 O O . GLU A 1 86 ? 6.321 12.473 -8.640 1.00 95.38 86 GLU A O 1
ATOM 694 N N . THR A 1 87 ? 6.384 10.442 -7.669 1.00 94.62 87 THR A N 1
ATOM 695 C CA . THR A 1 87 ? 5.166 9.927 -8.308 1.00 94.62 87 THR A CA 1
ATOM 696 C C . THR A 1 87 ? 3.972 10.820 -7.995 1.00 94.62 87 THR A C 1
ATOM 698 O O . THR A 1 87 ? 3.250 11.200 -8.909 1.00 94.62 87 THR A O 1
ATOM 701 N N . ARG A 1 88 ? 3.797 11.249 -6.738 1.00 95.19 88 ARG A N 1
ATOM 702 C CA . ARG A 1 88 ? 2.700 12.132 -6.307 1.00 95.19 88 ARG A CA 1
ATOM 703 C C . ARG A 1 88 ? 2.662 13.466 -7.051 1.00 95.19 88 ARG A C 1
ATOM 705 O O . ARG A 1 88 ? 1.576 14.020 -7.240 1.00 95.19 88 ARG A O 1
ATOM 712 N N . ARG A 1 89 ? 3.820 14.014 -7.438 1.00 94.00 89 ARG A N 1
ATOM 713 C CA . ARG A 1 89 ? 3.895 15.284 -8.184 1.00 94.00 89 ARG A CA 1
ATOM 714 C C . ARG A 1 89 ? 3.313 15.163 -9.589 1.00 94.00 89 ARG A C 1
ATOM 716 O O . ARG A 1 89 ? 2.788 16.149 -10.098 1.00 94.00 89 ARG A O 1
ATOM 723 N N . VAL A 1 90 ? 3.400 13.977 -10.188 1.00 91.94 90 VAL A N 1
ATOM 724 C CA . VAL A 1 90 ? 2.868 13.682 -11.526 1.00 91.94 90 VAL A CA 1
ATOM 725 C C . VAL A 1 90 ? 1.453 13.108 -11.435 1.00 91.94 90 VAL A C 1
ATOM 727 O O . VAL A 1 90 ? 0.569 13.509 -12.186 1.00 91.94 90 VAL A O 1
ATOM 730 N N . ASP A 1 91 ? 1.226 12.211 -10.476 1.00 84.12 91 ASP A N 1
ATOM 731 C CA . ASP A 1 91 ? -0.034 11.529 -10.216 1.00 84.12 91 ASP A CA 1
ATOM 732 C C . ASP A 1 91 ? -0.427 11.592 -8.742 1.00 84.12 91 ASP A C 1
ATOM 734 O O . ASP A 1 91 ? 0.026 10.832 -7.884 1.00 84.12 91 ASP A O 1
ATOM 738 N N . ASN A 1 92 ? -1.374 12.477 -8.466 1.00 88.50 92 ASN A N 1
ATOM 739 C CA . ASN A 1 92 ? -1.948 12.659 -7.146 1.00 88.50 92 ASN A CA 1
ATOM 740 C C . ASN A 1 92 ? -3.196 11.772 -6.949 1.00 88.50 92 ASN A C 1
ATOM 742 O O . ASN A 1 92 ? -4.229 12.244 -6.451 1.00 88.50 92 ASN A O 1
ATOM 746 N N . SER A 1 93 ? -3.132 10.513 -7.393 1.00 92.19 93 SER A N 1
ATOM 747 C CA . SER A 1 93 ? -4.188 9.505 -7.239 1.00 92.19 93 SER A CA 1
ATOM 748 C C . SER A 1 93 ? -4.344 9.037 -5.790 1.00 92.19 93 SER A C 1
ATOM 750 O O . SER A 1 93 ? -3.491 9.268 -4.933 1.00 92.19 93 SER A O 1
ATOM 752 N N . VAL A 1 94 ? -5.475 8.390 -5.492 1.00 92.62 94 VAL A N 1
ATOM 753 C CA . VAL A 1 94 ? -5.729 7.808 -4.163 1.00 92.62 94 VAL A CA 1
ATOM 754 C C . VAL A 1 94 ? -4.726 6.696 -3.861 1.00 92.62 94 VAL A C 1
ATOM 756 O O . VAL A 1 94 ? -4.198 6.668 -2.757 1.00 92.62 94 VAL A O 1
ATOM 759 N N . THR A 1 95 ? -4.398 5.860 -4.846 1.00 91.62 95 THR A N 1
ATOM 760 C CA . THR A 1 95 ? -3.427 4.769 -4.714 1.00 91.62 95 THR A CA 1
ATOM 761 C C . THR A 1 95 ? -2.030 5.279 -4.356 1.00 91.62 95 THR A C 1
ATOM 763 O O . THR A 1 95 ? -1.411 4.766 -3.427 1.00 91.62 95 THR A O 1
ATOM 766 N N . THR A 1 96 ? -1.547 6.350 -5.001 1.00 95.56 96 THR A N 1
ATOM 767 C CA . THR A 1 96 ? -0.261 6.965 -4.622 1.00 95.56 96 THR A CA 1
ATOM 768 C C . THR A 1 96 ? -0.295 7.509 -3.188 1.00 95.56 96 THR A C 1
ATOM 770 O O . THR A 1 96 ? 0.662 7.334 -2.432 1.00 95.56 96 THR A O 1
ATOM 773 N N . LEU A 1 97 ? -1.400 8.148 -2.775 1.00 96.94 97 LEU A N 1
ATOM 774 C CA . LEU A 1 97 ? -1.555 8.643 -1.400 1.00 96.94 97 LEU A CA 1
ATOM 775 C C . LEU A 1 97 ? -1.622 7.511 -0.370 1.00 96.94 97 LEU A C 1
ATOM 777 O O . LEU A 1 97 ? -1.053 7.647 0.711 1.00 96.94 97 LEU A O 1
ATOM 781 N N . GLU A 1 98 ? -2.288 6.409 -0.701 1.00 96.75 98 GLU A N 1
ATOM 782 C CA . GLU A 1 98 ? -2.385 5.220 0.142 1.00 96.75 98 GLU A CA 1
ATOM 783 C C . GLU A 1 98 ? -1.000 4.628 0.417 1.00 96.75 98 GLU A C 1
ATOM 785 O O . GLU A 1 98 ? -0.629 4.439 1.578 1.00 96.75 98 GLU A O 1
ATOM 790 N N . MET A 1 99 ? -0.197 4.430 -0.633 1.00 96.75 99 MET A N 1
ATOM 791 C CA . MET A 1 99 ? 1.164 3.908 -0.507 1.00 96.75 99 MET A CA 1
ATOM 792 C C . MET A 1 99 ? 2.072 4.867 0.268 1.00 96.75 99 MET A C 1
ATOM 794 O O . MET A 1 99 ? 2.838 4.424 1.125 1.00 96.75 99 MET A O 1
ATOM 798 N N . LEU A 1 100 ? 1.954 6.182 0.044 1.00 97.94 100 LEU A N 1
ATOM 799 C CA . LEU A 1 100 ? 2.671 7.18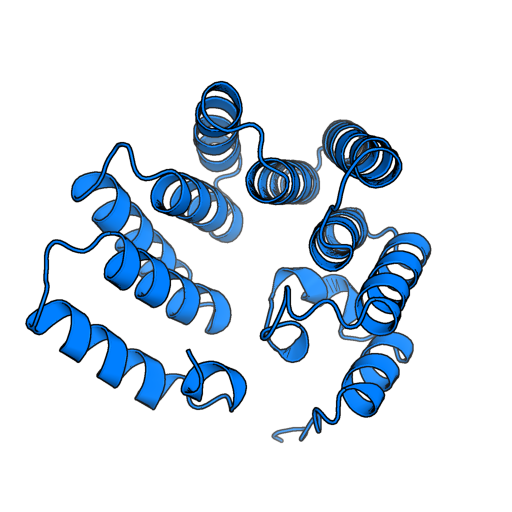6 0.837 1.00 97.94 100 LEU A CA 1
ATOM 800 C C . LEU A 1 100 ? 2.303 7.118 2.317 1.00 97.94 100 LEU A C 1
ATOM 802 O O . LEU A 1 100 ? 3.189 7.066 3.166 1.00 97.94 100 LEU A O 1
ATOM 806 N N . ALA A 1 101 ? 1.009 7.117 2.641 1.00 98.31 101 ALA A N 1
ATOM 807 C CA . ALA A 1 101 ? 0.548 7.051 4.023 1.00 98.31 101 ALA A CA 1
ATOM 808 C C . ALA A 1 101 ? 1.009 5.757 4.710 1.00 98.31 101 ALA A C 1
ATOM 810 O O . ALA A 1 101 ? 1.498 5.808 5.840 1.00 98.31 101 ALA A O 1
ATOM 811 N N . GLY A 1 102 ? 0.915 4.619 4.015 1.00 97.88 102 GLY A N 1
ATOM 812 C CA . GLY A 1 102 ? 1.437 3.335 4.482 1.00 97.88 102 GLY A CA 1
ATOM 813 C C . GLY A 1 102 ? 2.947 3.372 4.729 1.00 97.88 102 GLY A C 1
ATOM 814 O O . GLY A 1 102 ? 3.404 2.953 5.794 1.00 97.88 102 GLY A O 1
ATOM 815 N N . THR A 1 103 ? 3.711 3.967 3.811 1.00 98.50 103 THR A N 1
ATOM 816 C CA . THR A 1 103 ? 5.170 4.094 3.933 1.00 98.50 103 THR A CA 1
ATOM 817 C C . THR A 1 103 ? 5.566 5.013 5.087 1.00 98.50 103 THR A C 1
ATOM 819 O O . THR A 1 103 ? 6.443 4.659 5.872 1.00 98.50 103 THR A O 1
ATOM 822 N N . TYR A 1 104 ? 4.896 6.157 5.260 1.00 98.69 104 TYR A N 1
ATOM 823 C CA . TYR A 1 104 ? 5.101 7.023 6.424 1.00 98.69 104 TYR A CA 1
ATOM 824 C C . TYR A 1 104 ? 4.821 6.275 7.736 1.00 98.69 104 TYR A C 1
ATOM 826 O O . TYR A 1 104 ? 5.617 6.360 8.672 1.00 98.69 104 TYR A O 1
ATOM 834 N N . ALA A 1 105 ? 3.736 5.500 7.810 1.00 98.19 105 ALA A N 1
ATOM 835 C CA . ALA A 1 105 ? 3.411 4.729 9.007 1.00 98.19 105 ALA A CA 1
ATOM 836 C C . ALA A 1 105 ? 4.484 3.666 9.304 1.00 98.19 105 ALA A C 1
ATOM 838 O O . ALA A 1 105 ? 4.952 3.570 10.440 1.00 98.19 105 ALA A O 1
ATOM 839 N N . ALA A 1 106 ? 4.920 2.918 8.284 1.00 97.44 106 ALA A N 1
ATOM 840 C CA . ALA A 1 106 ? 5.973 1.909 8.403 1.00 97.44 106 ALA A CA 1
ATOM 841 C C . ALA A 1 106 ? 7.331 2.513 8.806 1.00 97.44 106 ALA A C 1
ATOM 843 O O . ALA A 1 106 ? 8.056 1.920 9.602 1.00 97.44 106 ALA A O 1
ATOM 844 N N . ALA A 1 107 ? 7.631 3.725 8.334 1.00 98.12 107 ALA A N 1
ATOM 845 C CA . ALA A 1 107 ? 8.836 4.481 8.668 1.00 98.12 107 ALA A CA 1
ATOM 846 C C . ALA A 1 107 ? 8.821 5.109 10.077 1.00 98.12 107 ALA A C 1
ATOM 848 O O . ALA A 1 107 ? 9.729 5.868 10.415 1.00 98.12 107 ALA A O 1
ATOM 849 N N . GLY A 1 108 ? 7.788 4.861 10.891 1.00 97.88 108 GLY A N 1
ATOM 850 C CA . GLY A 1 108 ? 7.663 5.453 12.226 1.00 97.88 108 GLY A CA 1
ATOM 851 C C . GLY A 1 108 ? 7.281 6.936 12.213 1.00 97.88 108 GLY A C 1
ATOM 852 O O . GLY A 1 108 ? 7.567 7.651 13.171 1.00 97.88 108 GLY A O 1
ATOM 853 N N . ARG A 1 109 ? 6.620 7.402 11.145 1.00 98.50 109 ARG A N 1
ATOM 854 C CA . ARG A 1 109 ? 6.194 8.796 10.925 1.00 98.50 109 ARG A CA 1
ATOM 855 C C . ARG A 1 109 ? 4.658 8.916 10.939 1.00 98.50 109 ARG A C 1
ATOM 857 O O . ARG A 1 109 ? 4.029 9.169 9.907 1.00 98.50 109 ARG A O 1
ATOM 864 N N . PRO A 1 110 ? 4.003 8.681 12.096 1.00 97.94 110 PRO A N 1
ATOM 865 C CA . PRO A 1 110 ? 2.546 8.567 12.175 1.00 97.94 110 PRO A CA 1
ATOM 866 C C . PRO A 1 110 ? 1.813 9.892 11.933 1.00 97.94 110 PRO A C 1
ATOM 868 O O . PRO A 1 110 ? 0.668 9.873 11.485 1.00 97.94 110 PRO A O 1
ATOM 871 N N . ALA A 1 111 ? 2.442 11.039 12.213 1.00 98.44 111 ALA A N 1
ATOM 872 C CA . ALA A 1 111 ? 1.836 12.347 11.979 1.00 98.44 111 ALA A CA 1
ATOM 873 C C . ALA A 1 111 ? 1.651 12.607 10.475 1.00 98.44 111 ALA A C 1
ATOM 875 O O . ALA A 1 111 ? 0.569 12.990 10.030 1.00 98.44 111 ALA A O 1
ATOM 876 N N . GLU A 1 112 ? 2.677 12.325 9.674 1.00 98.62 112 GLU A N 1
ATOM 877 C CA . GLU A 1 112 ? 2.631 12.449 8.219 1.00 98.62 112 GLU A CA 1
ATOM 878 C C . GLU A 1 112 ? 1.674 11.434 7.594 1.00 98.62 112 GLU A C 1
ATOM 880 O O . GLU A 1 112 ? 0.857 11.806 6.750 1.00 98.62 112 GLU A O 1
ATOM 885 N N . ALA A 1 113 ? 1.706 10.182 8.060 1.00 98.50 113 ALA A N 1
ATOM 886 C CA . ALA A 1 113 ? 0.768 9.152 7.625 1.00 98.50 113 ALA A CA 1
ATOM 887 C C . ALA A 1 113 ? -0.693 9.545 7.897 1.00 98.50 113 ALA A C 1
ATOM 889 O O . ALA A 1 113 ? -1.553 9.394 7.024 1.00 98.50 113 ALA A O 1
ATOM 890 N N . ARG A 1 114 ? -0.978 10.103 9.083 1.00 98.62 114 ARG A N 1
ATOM 891 C CA . ARG A 1 114 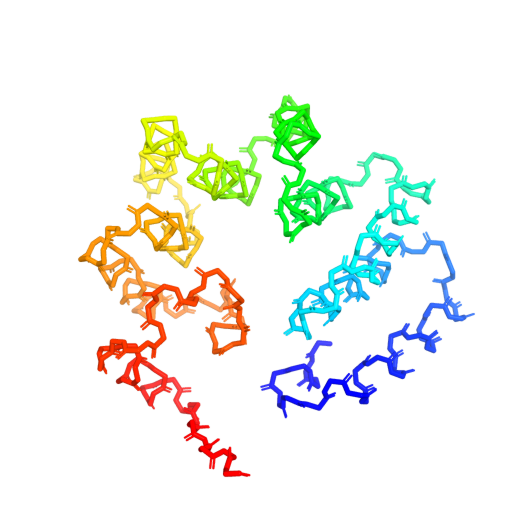? -2.317 10.586 9.444 1.00 98.62 114 ARG A CA 1
ATOM 892 C C . ARG A 1 114 ? -2.741 11.762 8.572 1.00 98.62 114 ARG A C 1
ATOM 894 O O . ARG A 1 114 ? -3.845 11.730 8.041 1.00 98.62 114 ARG A O 1
ATOM 901 N N . ARG A 1 115 ? -1.855 12.731 8.327 1.00 98.56 115 ARG A N 1
ATOM 902 C CA . ARG A 1 115 ? -2.130 13.873 7.439 1.00 98.56 115 ARG A CA 1
ATOM 903 C C . ARG A 1 115 ? -2.521 13.426 6.026 1.00 98.56 115 ARG A C 1
ATOM 905 O O . ARG A 1 115 ? -3.489 13.934 5.466 1.00 98.56 115 ARG A O 1
ATOM 912 N N . VAL A 1 116 ? -1.782 12.478 5.445 1.00 98.25 116 VAL A N 1
ATOM 913 C CA . VAL A 1 116 ? -2.085 11.948 4.103 1.00 98.25 116 VAL A CA 1
ATOM 914 C C . VAL A 1 116 ? -3.378 11.123 4.113 1.00 98.25 116 VAL A C 1
ATOM 916 O O . VAL A 1 116 ? -4.207 11.269 3.217 1.00 98.25 116 VAL A O 1
ATOM 919 N N . THR A 1 117 ? -3.609 10.323 5.155 1.00 98.44 117 THR A N 1
ATOM 920 C CA . THR A 1 117 ? -4.867 9.575 5.326 1.00 98.44 117 THR A CA 1
ATOM 921 C C . THR A 1 117 ? -6.072 10.515 5.400 1.00 98.44 117 THR A C 1
ATOM 923 O O . THR A 1 117 ? -7.075 10.311 4.720 1.00 98.44 117 THR A O 1
ATOM 926 N N . GLU A 1 118 ? -5.977 11.591 6.177 1.00 98.00 118 GLU A N 1
ATOM 927 C CA . GLU A 1 118 ? -7.036 12.594 6.297 1.00 98.00 118 GLU A CA 1
ATOM 928 C C . GLU A 1 118 ? -7.299 13.305 4.967 1.00 98.00 118 GLU A C 1
ATOM 930 O O . GLU A 1 118 ? -8.454 13.562 4.630 1.00 98.00 118 GLU A O 1
ATOM 935 N N . GLU A 1 119 ? -6.267 13.555 4.160 1.00 97.44 119 GLU A N 1
ATOM 936 C CA . GLU A 1 119 ? -6.432 14.062 2.796 1.00 97.44 119 GLU A CA 1
ATOM 937 C C . GLU A 1 119 ? -7.274 13.109 1.928 1.00 97.44 119 GLU A C 1
ATOM 939 O O . GLU A 1 119 ? -8.187 13.560 1.226 1.00 97.44 119 GLU A O 1
ATOM 944 N N . MET A 1 120 ? -7.028 11.795 2.000 1.00 97.25 120 MET A N 1
ATOM 945 C CA . MET A 1 120 ? -7.844 10.788 1.305 1.00 97.25 120 MET A CA 1
ATOM 946 C C . MET A 1 120 ? -9.297 10.813 1.798 1.00 97.25 120 MET A C 1
ATOM 948 O O . MET A 1 120 ? -10.229 10.828 0.988 1.00 97.25 120 MET A O 1
ATOM 952 N N . VAL A 1 121 ? -9.506 10.913 3.115 1.00 97.00 121 VAL A N 1
ATOM 953 C CA . VAL A 1 121 ? -10.842 11.030 3.719 1.00 97.00 121 VAL A CA 1
ATOM 954 C C . VAL A 1 121 ? -11.561 12.290 3.233 1.00 97.00 121 VAL A C 1
ATOM 956 O O . VAL A 1 121 ? -12.728 12.213 2.846 1.00 97.00 121 VAL A O 1
ATOM 959 N N . GLN A 1 122 ? -10.897 13.446 3.179 1.00 96.62 122 GLN A N 1
ATOM 960 C CA . GLN A 1 122 ? -11.514 14.679 2.674 1.00 96.62 122 GLN A CA 1
ATOM 961 C C . GLN A 1 122 ? -11.884 14.572 1.191 1.00 96.62 122 GLN A C 1
ATOM 963 O O . GLN A 1 122 ? -12.941 15.055 0.783 1.00 96.62 122 GLN A O 1
ATOM 968 N N . ARG A 1 123 ? -11.058 13.902 0.378 1.00 95.44 123 ARG A N 1
ATOM 969 C CA . ARG A 1 123 ? -11.372 13.636 -1.035 1.00 95.44 123 ARG A CA 1
ATOM 970 C C . ARG A 1 123 ? -12.594 12.739 -1.189 1.00 95.44 123 ARG A C 1
ATOM 972 O O . ARG A 1 123 ? -13.416 13.022 -2.056 1.00 95.44 123 ARG A O 1
ATOM 979 N N . SER A 1 124 ? -12.754 11.740 -0.319 1.00 93.44 124 SER A N 1
ATOM 980 C CA . SER A 1 124 ? -13.906 10.826 -0.344 1.00 93.44 124 SER A CA 1
ATOM 981 C C . SER A 1 124 ? -15.252 11.531 -0.141 1.00 93.44 124 SER A C 1
ATOM 983 O O . SER A 1 124 ? -16.289 11.025 -0.552 1.00 93.44 124 SER A O 1
ATOM 985 N N . ARG A 1 125 ? -15.246 12.728 0.465 1.00 93.12 125 ARG A N 1
ATOM 986 C CA . ARG A 1 125 ? -16.447 13.562 0.635 1.00 93.12 125 ARG A CA 1
ATOM 987 C C . ARG A 1 125 ? -16.866 14.281 -0.648 1.00 93.12 125 ARG A C 1
ATOM 989 O O . ARG A 1 125 ? -17.981 14.781 -0.718 1.00 93.12 125 ARG A O 1
ATOM 996 N N . LYS A 1 126 ? -15.963 14.394 -1.626 1.00 93.69 126 LYS A N 1
ATOM 997 C CA . LYS A 1 126 ? -16.169 15.157 -2.870 1.00 93.69 126 LYS A CA 1
ATOM 998 C C . LYS A 1 126 ? -16.221 14.277 -4.114 1.00 93.69 126 LYS A C 1
ATOM 1000 O O . LYS A 1 126 ? -16.804 14.678 -5.113 1.00 93.69 126 LYS A O 1
ATOM 1005 N N . ARG A 1 127 ? -15.568 13.117 -4.081 1.00 89.88 127 ARG A N 1
ATOM 1006 C CA . ARG A 1 127 ? -15.486 12.170 -5.195 1.00 89.88 127 ARG A CA 1
ATOM 1007 C C . ARG A 1 127 ? -15.330 10.751 -4.673 1.00 89.88 127 ARG A C 1
ATOM 1009 O O . ARG A 1 127 ? -14.955 10.557 -3.519 1.00 89.88 127 ARG A O 1
ATOM 1016 N N . TYR A 1 128 ? -15.553 9.781 -5.551 1.00 87.75 128 TYR A N 1
ATOM 1017 C CA . TYR A 1 128 ? -15.289 8.385 -5.236 1.00 87.75 128 TYR A CA 1
ATOM 1018 C C . TYR A 1 128 ? -13.823 8.176 -4.823 1.00 87.75 128 TYR A C 1
ATOM 1020 O O . TYR A 1 128 ? -12.894 8.683 -5.459 1.00 87.75 128 TYR A O 1
ATOM 1028 N N . VAL A 1 129 ? -13.648 7.439 -3.731 1.00 90.56 129 VAL A N 1
ATOM 1029 C CA . VAL A 1 129 ? -12.381 6.989 -3.156 1.00 90.56 129 VAL A CA 1
ATOM 1030 C C . VAL A 1 129 ? -12.648 5.573 -2.675 1.00 90.56 129 VAL A C 1
ATOM 1032 O O . VAL A 1 129 ? -13.605 5.368 -1.930 1.00 90.56 129 VAL A O 1
ATOM 1035 N N . CYS A 1 130 ? -11.822 4.613 -3.083 1.00 89.44 130 CYS A N 1
ATOM 1036 C CA . CYS A 1 130 ? -11.968 3.237 -2.632 1.00 89.44 130 CYS A CA 1
ATOM 1037 C C . CYS A 1 130 ? -11.788 3.179 -1.106 1.00 89.44 130 CYS A C 1
ATOM 1039 O O . CYS A 1 130 ? -10.719 3.483 -0.574 1.00 89.44 130 CYS A O 1
ATOM 1041 N N . ALA A 1 131 ? -12.846 2.804 -0.384 1.00 92.50 131 ALA A N 1
ATOM 1042 C CA . ALA A 1 131 ? -12.833 2.763 1.077 1.00 92.50 131 ALA A CA 1
ATOM 1043 C C . ALA A 1 131 ? -11.795 1.767 1.632 1.00 92.50 131 ALA A C 1
ATOM 1045 O O . ALA A 1 131 ? -11.230 2.008 2.699 1.00 92.50 131 ALA A O 1
ATOM 1046 N N . TYR A 1 132 ? -11.487 0.701 0.884 1.00 92.31 132 TYR A N 1
ATOM 1047 C CA . TYR A 1 132 ? -10.406 -0.232 1.204 1.00 92.31 132 TYR A CA 1
ATOM 1048 C C . TYR A 1 132 ? -9.033 0.453 1.284 1.00 92.31 132 TYR A C 1
ATOM 1050 O O . TYR A 1 132 ? -8.303 0.217 2.242 1.00 92.31 132 TYR A O 1
ATOM 1058 N N . GLU A 1 133 ? -8.700 1.341 0.341 1.00 93.75 133 GLU A N 1
ATOM 1059 C CA . GLU A 1 133 ? -7.416 2.062 0.342 1.00 93.75 133 GLU A CA 1
ATOM 1060 C C . GLU A 1 133 ? -7.285 2.986 1.560 1.00 93.75 133 GLU A C 1
ATOM 1062 O O . GLU A 1 133 ? -6.209 3.140 2.119 1.00 93.75 133 GLU A O 1
ATOM 1067 N N . VAL A 1 134 ? -8.381 3.580 2.035 1.00 96.25 134 VAL A N 1
ATOM 1068 C CA . VAL A 1 134 ? -8.359 4.361 3.285 1.00 96.25 134 VAL A CA 1
ATOM 1069 C C . VAL A 1 134 ? -8.202 3.443 4.501 1.00 96.25 134 VAL A C 1
ATOM 1071 O O . VAL A 1 134 ? -7.539 3.784 5.480 1.00 96.25 134 VAL A O 1
ATOM 1074 N N . ALA A 1 135 ? -8.803 2.255 4.463 1.00 95.75 135 ALA A N 1
ATOM 1075 C CA . ALA A 1 135 ? -8.702 1.308 5.560 1.00 95.75 135 ALA A CA 1
ATOM 1076 C C . ALA A 1 135 ? -7.274 0.779 5.766 1.00 95.75 135 ALA A C 1
ATOM 1078 O O . ALA A 1 135 ? -6.852 0.614 6.915 1.00 95.75 135 ALA A O 1
ATOM 1079 N N . THR A 1 136 ? -6.523 0.524 4.688 1.00 95.94 136 THR A N 1
ATOM 1080 C CA . THR A 1 136 ? -5.140 0.027 4.778 1.00 95.94 136 THR A CA 1
ATOM 1081 C C . THR A 1 136 ? -4.212 1.042 5.443 1.00 95.94 136 THR A C 1
ATOM 1083 O O . THR A 1 136 ? -3.345 0.648 6.227 1.00 95.94 136 THR A O 1
ATOM 1086 N N . THR A 1 137 ? -4.423 2.345 5.235 1.00 97.75 137 THR A N 1
ATOM 1087 C CA . THR A 1 137 ? -3.603 3.374 5.895 1.00 97.75 137 THR A CA 1
ATOM 1088 C C . THR A 1 137 ? -3.893 3.459 7.394 1.00 97.75 137 THR A C 1
ATOM 1090 O O . THR A 1 137 ? -2.958 3.514 8.197 1.00 97.75 137 THR A O 1
ATOM 1093 N N . TYR A 1 138 ? -5.164 3.371 7.807 1.00 98.38 138 TYR A N 1
ATOM 1094 C CA . TYR A 1 138 ? -5.522 3.275 9.227 1.00 98.38 138 TYR A CA 1
ATOM 1095 C C . TYR A 1 138 ? -4.999 1.987 9.878 1.00 98.38 138 TYR A C 1
ATOM 1097 O O . TYR A 1 138 ? -4.560 2.021 11.031 1.00 98.38 138 TYR A O 1
ATOM 1105 N N . ALA A 1 139 ? -4.972 0.869 9.144 1.00 97.38 139 ALA A N 1
ATOM 1106 C CA . ALA A 1 139 ? -4.353 -0.369 9.613 1.00 97.38 139 ALA A CA 1
ATOM 1107 C C . ALA A 1 139 ? -2.846 -0.182 9.873 1.00 97.38 139 ALA A C 1
ATOM 1109 O O . ALA A 1 139 ? -2.357 -0.580 10.933 1.00 97.38 139 ALA A O 1
ATOM 1110 N N . GLY A 1 140 ? -2.130 0.490 8.963 1.00 96.69 140 GLY A N 1
ATOM 1111 C CA . GLY A 1 140 ? -0.720 0.859 9.137 1.00 96.69 140 GLY A CA 1
ATOM 1112 C C . GLY A 1 140 ? -0.481 1.781 10.340 1.00 96.69 140 GLY A C 1
ATOM 1113 O O . GLY A 1 140 ? 0.452 1.569 11.112 1.00 96.69 140 GLY A O 1
ATOM 1114 N N . LEU A 1 141 ? -1.382 2.741 10.569 1.00 97.75 141 LEU A N 1
ATOM 1115 C CA . LEU A 1 141 ? -1.396 3.619 11.749 1.00 97.75 141 LEU A CA 1
ATOM 1116 C C . LEU A 1 141 ? -1.773 2.903 13.059 1.00 97.75 141 LEU A C 1
ATOM 1118 O O . LEU A 1 141 ? -1.738 3.524 14.122 1.00 97.75 141 LEU A O 1
ATOM 1122 N N . ARG A 1 142 ? -2.145 1.616 12.999 1.00 96.19 142 ARG A N 1
ATOM 1123 C CA . ARG A 1 142 ? -2.678 0.818 14.119 1.00 96.19 142 ARG A CA 1
ATOM 1124 C C . ARG A 1 142 ? -3.968 1.386 14.727 1.00 96.19 142 ARG A C 1
ATOM 1126 O O . ARG A 1 142 ? -4.345 1.025 15.842 1.00 96.19 142 ARG A O 1
ATOM 1133 N N . ASP A 1 143 ? -4.679 2.218 13.973 1.00 97.75 143 ASP A N 1
ATOM 1134 C CA . ASP A 1 143 ? -5.982 2.783 14.321 1.00 97.75 143 ASP A CA 1
ATOM 1135 C C . ASP A 1 143 ? -7.078 1.783 13.923 1.00 97.75 143 ASP A C 1
ATOM 1137 O O . ASP A 1 143 ? -7.731 1.893 12.882 1.00 97.75 143 ASP A O 1
ATOM 1141 N N . ARG A 1 144 ? -7.204 0.720 14.728 1.00 96.69 144 ARG A N 1
ATOM 1142 C CA . ARG A 1 144 ? -8.052 -0.440 14.402 1.00 96.69 144 ARG A CA 1
ATOM 1143 C C . ARG A 1 144 ? -9.516 -0.060 14.208 1.00 96.69 144 ARG A C 1
ATOM 1145 O O . ARG A 1 144 ? -10.158 -0.579 13.300 1.00 96.69 144 ARG A O 1
ATOM 1152 N N . GLU A 1 145 ? -10.033 0.843 15.036 1.00 97.50 145 GLU A N 1
ATOM 1153 C CA . GLU A 1 145 ? -11.432 1.269 14.963 1.00 97.50 145 GLU A CA 1
ATOM 1154 C C . GLU A 1 145 ? -11.734 1.962 13.636 1.00 97.50 145 GLU A C 1
ATOM 1156 O O . GLU A 1 145 ? -12.688 1.590 12.945 1.00 97.50 145 GLU A O 1
ATOM 1161 N N . SER A 1 146 ? -10.877 2.902 13.228 1.00 98.12 146 SER A N 1
ATOM 1162 C CA . SER A 1 146 ? -11.024 3.581 11.941 1.00 98.12 146 SER A CA 1
ATOM 1163 C C . SER A 1 146 ? -10.851 2.602 10.782 1.00 98.12 146 SER A C 1
ATOM 1165 O O . SER A 1 146 ? -11.667 2.596 9.861 1.00 98.12 146 SER A O 1
ATOM 1167 N N . ALA A 1 147 ? -9.855 1.712 10.849 1.00 97.31 147 ALA A N 1
ATOM 1168 C CA . ALA A 1 147 ? -9.630 0.711 9.811 1.00 97.31 147 ALA A CA 1
ATOM 1169 C C . ALA A 1 147 ? -10.872 -0.171 9.590 1.00 97.31 147 ALA A C 1
ATOM 1171 O O . ALA A 1 147 ? -11.333 -0.308 8.460 1.00 97.31 147 ALA A O 1
ATOM 1172 N N . PHE A 1 148 ? -11.489 -0.701 10.653 1.00 95.75 148 PHE A N 1
ATOM 1173 C CA . PHE A 1 148 ? -12.710 -1.507 10.526 1.00 95.75 148 PHE A CA 1
ATOM 1174 C C . PHE A 1 148 ? -13.938 -0.705 10.091 1.00 95.75 148 PHE A C 1
ATOM 1176 O O . PHE A 1 148 ? -14.805 -1.247 9.401 1.00 95.75 148 PHE A O 1
ATOM 1183 N N . ALA A 1 149 ? -14.049 0.571 10.466 1.00 95.56 149 ALA A N 1
ATOM 1184 C CA . ALA A 1 149 ? -15.104 1.435 9.945 1.00 95.56 149 ALA A CA 1
ATOM 1185 C C . ALA A 1 149 ? -15.009 1.570 8.415 1.00 95.56 149 ALA A C 1
ATOM 1187 O O . ALA A 1 149 ? -16.008 1.367 7.723 1.00 95.56 149 ALA A O 1
ATOM 1188 N N . TRP A 1 150 ? -13.806 1.811 7.890 1.00 95.00 150 TRP A N 1
ATOM 1189 C CA . TRP A 1 150 ? -13.566 1.926 6.451 1.00 95.00 150 TRP A CA 1
ATOM 1190 C C . TRP A 1 150 ? -13.662 0.590 5.708 1.00 95.00 150 TRP A C 1
ATOM 1192 O O . TRP A 1 150 ? -14.231 0.547 4.619 1.00 95.00 150 TRP A O 1
ATOM 1202 N N . LEU A 1 151 ? -13.211 -0.518 6.307 1.00 92.31 151 LEU A N 1
ATOM 1203 C CA . LEU A 1 151 ? -13.401 -1.848 5.722 1.00 92.31 151 LEU A CA 1
ATOM 1204 C C . LEU A 1 151 ? -14.886 -2.190 5.563 1.00 92.31 151 LEU A C 1
ATOM 1206 O O . LEU A 1 151 ? -15.280 -2.655 4.501 1.00 92.31 151 LEU A O 1
ATOM 1210 N N . ARG A 1 152 ? -15.723 -1.924 6.578 1.00 90.81 152 ARG A N 1
ATOM 1211 C CA . ARG A 1 152 ? -17.179 -2.145 6.482 1.00 90.81 152 ARG A CA 1
ATOM 1212 C C . ARG A 1 152 ? -17.807 -1.297 5.383 1.00 90.81 152 ARG A C 1
ATOM 1214 O O . ARG A 1 152 ? -18.532 -1.838 4.559 1.00 90.81 152 ARG A O 1
ATOM 1221 N N . LYS A 1 153 ? -17.444 -0.012 5.314 1.00 90.00 153 LYS A N 1
ATOM 1222 C CA . LYS A 1 153 ? -17.885 0.877 4.234 1.00 90.00 153 LYS A CA 1
ATOM 1223 C C . LYS A 1 153 ? -17.551 0.304 2.850 1.00 90.00 153 LYS A C 1
ATOM 1225 O O . LYS A 1 153 ? -18.405 0.313 1.974 1.00 90.00 153 LYS A O 1
ATOM 1230 N N . SER A 1 154 ? -16.351 -0.256 2.675 1.00 86.44 154 SER A N 1
ATOM 1231 C CA . SER A 1 154 ? -15.951 -0.895 1.413 1.00 86.44 154 SER A CA 1
ATOM 1232 C C . SER A 1 154 ? -16.837 -2.084 1.027 1.00 86.44 154 SER A C 1
ATOM 1234 O O . SER A 1 154 ? -17.068 -2.299 -0.161 1.00 86.44 154 SER A O 1
ATOM 1236 N N . LEU A 1 155 ? -17.328 -2.855 2.005 1.00 81.19 155 LEU A N 1
ATOM 1237 C CA . L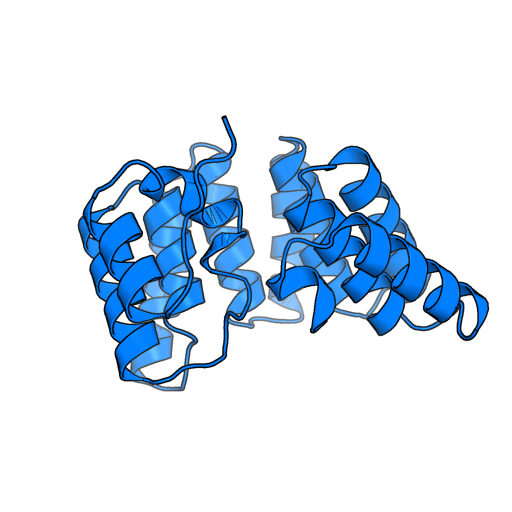EU A 1 155 ? -18.259 -3.963 1.760 1.00 81.19 155 LEU A CA 1
ATOM 1238 C C . LEU A 1 155 ? -19.648 -3.455 1.372 1.00 81.19 155 LEU A C 1
ATOM 1240 O O . LEU A 1 155 ? -20.254 -3.979 0.439 1.00 81.19 155 LEU A O 1
ATOM 1244 N N . ASP A 1 156 ? -20.140 -2.441 2.086 1.00 82.06 156 ASP A N 1
ATOM 1245 C CA . ASP A 1 156 ? -21.477 -1.875 1.880 1.00 82.06 156 ASP A CA 1
ATOM 1246 C C . ASP A 1 156 ? -21.597 -1.216 0.501 1.00 82.06 156 ASP A C 1
ATOM 1248 O O . ASP A 1 156 ? -22.615 -1.351 -0.177 1.00 82.06 156 ASP A O 1
ATOM 1252 N N . GLU A 1 157 ? -20.526 -0.565 0.042 1.00 77.12 157 GLU A N 1
ATOM 1253 C CA . GLU A 1 157 ? -20.443 0.040 -1.290 1.00 77.12 157 GLU A CA 1
ATOM 1254 C C . GLU A 1 157 ? -20.351 -1.002 -2.421 1.00 77.12 157 GLU A C 1
ATOM 1256 O O . GLU A 1 157 ? -20.343 -0.621 -3.591 1.00 77.12 157 GLU A O 1
ATOM 1261 N N . ARG A 1 158 ? -20.272 -2.309 -2.097 1.00 66.38 158 ARG A N 1
ATOM 1262 C CA . ARG A 1 158 ? -19.914 -3.396 -3.032 1.00 66.38 158 ARG A CA 1
ATOM 1263 C C . ARG A 1 158 ? -18.709 -3.023 -3.892 1.00 66.38 158 ARG A C 1
ATOM 1265 O O . ARG A 1 158 ? -18.642 -3.354 -5.074 1.00 66.38 158 ARG A O 1
ATOM 1272 N N . ALA A 1 159 ? -17.785 -2.264 -3.311 1.00 57.72 159 ALA A N 1
ATOM 1273 C CA . ALA A 1 159 ? -16.653 -1.758 -4.042 1.00 57.72 159 ALA A CA 1
ATOM 1274 C C . ALA A 1 159 ? -15.716 -2.942 -4.317 1.00 57.72 159 ALA A C 1
ATOM 1276 O O . ALA A 1 159 ? -14.929 -3.329 -3.456 1.00 57.72 159 ALA A O 1
ATOM 1277 N N . ASP A 1 160 ? -15.771 -3.485 -5.536 1.00 57.34 160 ASP A N 1
ATOM 1278 C CA . ASP A 1 160 ? -14.862 -4.516 -6.073 1.00 57.34 160 ASP A CA 1
ATOM 1279 C C . ASP A 1 160 ? -13.396 -4.034 -6.169 1.00 57.34 160 ASP A C 1
ATOM 1281 O O . ASP A 1 160 ? -12.545 -4.669 -6.790 1.00 57.34 160 ASP A O 1
ATOM 1285 N N . CYS A 1 161 ? -13.059 -2.902 -5.545 1.00 66.25 161 CYS A N 1
ATOM 1286 C CA . CYS A 1 161 ? -11.749 -2.275 -5.631 1.00 66.25 161 CYS A CA 1
ATOM 1287 C C . CYS A 1 161 ? -10.647 -3.023 -4.862 1.00 66.25 161 CYS A C 1
ATOM 1289 O O . CYS A 1 161 ? -9.497 -2.594 -4.897 1.00 66.25 161 CYS A O 1
ATOM 1291 N N . SER A 1 162 ? -10.955 -4.150 -4.205 1.00 66.81 162 SER A N 1
ATOM 1292 C CA . SER A 1 162 ? -9.929 -5.048 -3.665 1.00 66.81 162 SER A CA 1
ATOM 1293 C C . SER A 1 162 ? -10.327 -6.529 -3.718 1.00 66.81 162 SER A C 1
ATOM 1295 O O . SER A 1 162 ? -10.858 -7.073 -2.745 1.00 66.81 162 SER A O 1
ATOM 1297 N N . PRO A 1 163 ? -9.989 -7.242 -4.808 1.00 67.19 163 PRO A N 1
ATOM 1298 C CA . PRO A 1 163 ? -10.140 -8.699 -4.873 1.00 67.19 163 PRO A CA 1
ATOM 1299 C C . PRO A 1 163 ? -9.160 -9.451 -3.948 1.00 67.19 163 PRO A C 1
ATOM 1301 O O . PRO A 1 163 ? -9.246 -10.671 -3.811 1.00 67.19 163 PRO A O 1
ATOM 1304 N N . TRP A 1 164 ? -8.223 -8.748 -3.299 1.00 71.75 164 TRP A N 1
ATOM 1305 C CA . TRP A 1 164 ? -7.113 -9.337 -2.540 1.00 71.75 164 TRP A CA 1
ATOM 1306 C C . TRP A 1 164 ? -7.211 -9.145 -1.028 1.00 71.75 164 TRP A C 1
ATOM 1308 O O . TRP A 1 164 ? -6.264 -9.490 -0.326 1.00 71.75 164 TRP A O 1
ATOM 1318 N N . ILE A 1 165 ? -8.327 -8.636 -0.503 1.00 80.88 165 ILE A N 1
ATOM 1319 C CA . ILE A 1 165 ? -8.498 -8.291 0.920 1.00 80.88 165 ILE A CA 1
ATOM 1320 C C . ILE A 1 165 ? -8.058 -9.398 1.897 1.00 80.88 165 ILE A C 1
ATOM 1322 O O . ILE A 1 165 ? -7.500 -9.122 2.956 1.00 80.88 165 ILE A O 1
ATOM 1326 N N . ALA A 1 166 ? -8.233 -10.672 1.532 1.00 79.81 166 ALA A N 1
ATOM 1327 C CA . ALA A 1 166 ? -7.814 -11.801 2.360 1.00 79.81 166 ALA A CA 1
ATOM 1328 C C . ALA A 1 166 ? -6.304 -12.094 2.309 1.00 79.81 166 ALA A C 1
ATOM 1330 O O . ALA A 1 166 ? -5.760 -12.712 3.229 1.00 79.81 166 ALA A O 1
ATOM 1331 N N . ALA A 1 167 ? -5.619 -11.688 1.242 1.00 83.06 167 ALA A N 1
ATOM 1332 C CA . ALA A 1 167 ? -4.217 -11.992 0.963 1.00 83.06 167 ALA A CA 1
ATOM 1333 C C . ALA A 1 167 ? -3.282 -10.786 1.149 1.00 83.06 167 ALA A C 1
ATOM 1335 O O . ALA A 1 167 ? -2.097 -11.000 1.380 1.00 83.06 167 ALA A O 1
ATOM 1336 N N . ASP A 1 168 ? -3.796 -9.554 1.126 1.00 89.12 168 ASP A N 1
ATOM 1337 C CA . ASP A 1 168 ? -2.970 -8.345 1.191 1.00 89.12 168 ASP A CA 1
ATOM 1338 C C . ASP A 1 168 ? -2.190 -8.246 2.525 1.00 89.12 168 ASP A C 1
ATOM 1340 O O . ASP A 1 168 ? -2.799 -8.269 3.606 1.00 89.12 168 ASP A O 1
ATOM 1344 N N . PRO A 1 169 ? -0.846 -8.147 2.484 1.00 92.75 169 PRO A N 1
ATOM 1345 C CA . PRO A 1 169 ? -0.006 -7.890 3.653 1.00 92.75 169 PRO A CA 1
ATOM 1346 C C . PRO A 1 169 ? -0.316 -6.584 4.401 1.00 92.75 169 PRO A C 1
ATOM 1348 O O . PRO A 1 169 ? -0.037 -6.488 5.594 1.00 92.75 169 PRO A O 1
ATOM 1351 N N . LYS A 1 170 ? -0.913 -5.572 3.756 1.00 93.81 170 LYS A N 1
ATOM 1352 C CA . LYS A 1 170 ? -1.278 -4.299 4.415 1.00 93.81 170 LYS A CA 1
ATOM 1353 C C . LYS A 1 170 ? -2.279 -4.473 5.559 1.00 93.81 170 LYS A C 1
ATOM 1355 O O . LYS A 1 170 ? -2.321 -3.654 6.472 1.00 93.81 170 LYS A O 1
ATOM 1360 N N . LEU A 1 171 ? -3.056 -5.554 5.538 1.00 94.06 171 LEU A N 1
ATOM 1361 C CA . LEU A 1 171 ? -4.041 -5.876 6.570 1.00 94.06 171 LEU A CA 1
ATOM 1362 C C . LEU A 1 171 ? -3.506 -6.823 7.651 1.00 94.06 171 LEU A C 1
ATOM 1364 O O . LEU A 1 171 ? -4.246 -7.178 8.569 1.00 94.06 171 LEU A O 1
ATOM 1368 N N . ASP A 1 172 ? -2.223 -7.195 7.603 1.00 93.62 172 ASP A N 1
ATOM 1369 C CA . ASP A 1 172 ? -1.570 -8.004 8.639 1.00 93.62 172 ASP A CA 1
ATOM 1370 C C . ASP A 1 172 ? -1.805 -7.494 10.071 1.00 93.62 172 ASP A C 1
ATOM 1372 O O . ASP A 1 172 ? -2.114 -8.326 10.929 1.00 93.62 172 ASP A O 1
ATOM 1376 N N . PRO A 1 173 ? -1.775 -6.171 10.354 1.00 94.62 173 PRO A N 1
ATOM 1377 C CA . PRO A 1 173 ? -2.064 -5.650 11.693 1.00 94.62 173 PRO A CA 1
ATOM 1378 C C . PRO A 1 173 ? -3.467 -5.981 12.231 1.00 94.62 173 PRO A C 1
ATOM 1380 O O . PRO A 1 173 ? -3.698 -5.869 13.439 1.00 94.62 173 PRO A O 1
ATOM 1383 N N . LEU A 1 174 ? -4.402 -6.362 11.355 1.00 95.25 174 LEU A N 1
ATOM 1384 C CA . LEU A 1 174 ? -5.789 -6.695 11.688 1.00 95.25 174 LEU A CA 1
ATOM 1385 C C . LEU A 1 174 ? -6.072 -8.202 11.647 1.00 95.25 174 LEU A C 1
ATOM 1387 O O . LEU A 1 174 ? -7.125 -8.622 12.119 1.00 95.25 174 LEU A O 1
ATOM 1391 N N . ARG A 1 175 ? -5.164 -9.033 11.113 1.00 91.62 175 ARG A N 1
ATOM 1392 C CA . ARG A 1 175 ? -5.438 -10.459 10.843 1.00 91.62 175 ARG A CA 1
ATOM 1393 C C . ARG A 1 175 ? -5.834 -11.269 12.076 1.00 91.62 175 ARG A C 1
ATOM 1395 O O . ARG A 1 175 ? -6.627 -12.200 11.944 1.00 91.62 175 ARG A O 1
ATOM 1402 N N . SER A 1 176 ? -5.291 -10.941 13.247 1.00 91.19 176 SER A N 1
ATOM 1403 C CA . SER A 1 176 ? -5.608 -11.619 14.511 1.00 91.19 176 SER A CA 1
ATOM 1404 C C . SER A 1 176 ? -6.892 -11.116 15.182 1.00 91.19 176 SER A C 1
ATOM 1406 O O . SER A 1 176 ? -7.357 -11.743 16.130 1.00 91.19 176 SER A O 1
ATOM 1408 N N . ASP A 1 177 ? -7.480 -10.011 14.712 1.00 94.81 177 ASP A N 1
ATOM 1409 C CA . ASP A 1 177 ? -8.705 -9.452 15.284 1.00 94.81 177 ASP A CA 1
ATOM 1410 C C . ASP A 1 177 ? -9.929 -10.283 14.832 1.00 94.81 177 ASP A C 1
ATOM 1412 O O . ASP A 1 177 ? -10.115 -10.507 13.627 1.00 94.81 177 ASP A O 1
ATOM 1416 N N . PRO A 1 178 ? -10.803 -10.734 15.756 1.00 93.94 178 PRO A N 1
ATOM 1417 C CA . PRO A 1 178 ? -11.993 -11.514 15.413 1.00 93.94 178 PRO A CA 1
ATOM 1418 C C . PRO A 1 178 ? -12.921 -10.831 14.399 1.00 93.94 178 PRO A C 1
ATOM 1420 O O . PRO A 1 178 ? -13.578 -11.516 13.611 1.00 93.94 178 PRO A O 1
ATOM 1423 N N . ARG A 1 179 ? -12.953 -9.490 14.373 1.00 94.50 179 ARG A N 1
ATOM 1424 C CA . ARG A 1 179 ? -13.748 -8.710 13.411 1.00 94.50 179 ARG A CA 1
ATOM 1425 C C . ARG A 1 179 ? -13.246 -8.886 11.982 1.00 94.50 179 ARG A C 1
ATOM 1427 O O . ARG A 1 179 ? -14.052 -8.884 11.056 1.00 94.50 179 ARG A O 1
ATOM 1434 N N . PHE A 1 180 ? -11.942 -9.090 11.791 1.00 92.12 180 PHE A N 1
ATOM 1435 C CA . PHE A 1 180 ? -11.378 -9.372 10.471 1.00 92.12 180 PHE A CA 1
ATOM 1436 C C . PHE A 1 180 ? -11.785 -10.760 9.978 1.00 92.12 180 PHE A C 1
ATOM 1438 O O . PHE A 1 180 ? -12.163 -10.928 8.822 1.00 92.12 180 PHE A O 1
ATOM 1445 N N . GLN A 1 181 ? -11.793 -11.748 10.873 1.00 90.12 181 GLN A N 1
ATOM 1446 C CA . GLN A 1 181 ? -12.273 -13.093 10.549 1.00 90.12 181 GLN A CA 1
ATOM 1447 C C . GLN A 1 181 ? -13.765 -13.088 10.186 1.00 90.12 181 GLN A C 1
ATOM 1449 O O . GLN A 1 181 ? -14.177 -13.788 9.264 1.00 90.12 181 GLN A O 1
ATOM 1454 N N . ASP A 1 182 ? -14.574 -12.276 10.874 1.00 89.56 182 ASP A N 1
ATOM 1455 C CA . ASP A 1 182 ? -15.985 -12.080 10.523 1.00 89.56 182 ASP A CA 1
ATOM 1456 C C . ASP A 1 182 ? -16.168 -11.435 9.152 1.00 89.56 182 ASP A C 1
ATOM 1458 O O . ASP A 1 182 ? -16.976 -11.900 8.348 1.00 89.56 182 ASP A O 1
ATOM 1462 N N . LEU A 1 183 ? -15.364 -10.415 8.858 1.00 88.00 183 LEU A N 1
ATOM 1463 C CA . LEU A 1 183 ? -15.358 -9.749 7.564 1.00 88.00 183 LEU A CA 1
ATOM 1464 C C . LEU A 1 183 ? -15.069 -10.729 6.417 1.00 88.00 183 LEU A C 1
ATOM 1466 O O . LEU A 1 183 ? -15.800 -10.742 5.429 1.00 88.00 183 LEU A O 1
ATOM 1470 N N . LEU A 1 184 ? -14.055 -11.587 6.561 1.00 84.69 184 LEU A N 1
ATOM 1471 C CA . LEU A 1 184 ? -13.725 -12.591 5.544 1.00 84.69 184 LEU A CA 1
ATOM 1472 C C . LEU A 1 184 ? -14.854 -13.614 5.347 1.00 84.69 184 LEU A C 1
ATOM 1474 O O . LEU A 1 184 ? -15.161 -13.967 4.209 1.00 84.69 184 LEU A O 1
ATOM 1478 N N . ARG A 1 185 ? -15.526 -14.035 6.428 1.00 85.12 185 ARG A N 1
ATOM 1479 C CA . ARG A 1 185 ? -16.693 -14.931 6.335 1.00 85.12 185 ARG A CA 1
ATOM 1480 C C . ARG A 1 185 ? -17.850 -14.298 5.565 1.00 85.12 185 ARG A C 1
ATOM 1482 O O . ARG A 1 185 ? -18.447 -14.973 4.733 1.00 85.12 185 ARG A O 1
ATOM 1489 N N . ARG A 1 186 ? -18.149 -13.014 5.799 1.00 82.38 186 ARG A N 1
ATOM 1490 C CA . ARG A 1 186 ? -19.204 -12.280 5.066 1.00 82.38 186 ARG A CA 1
ATOM 1491 C C . ARG A 1 186 ? -18.911 -12.159 3.573 1.00 82.38 186 ARG A C 1
ATOM 1493 O O . ARG A 1 186 ? -19.838 -12.140 2.775 1.00 82.38 186 ARG A O 1
ATOM 1500 N N . LEU A 1 187 ? -17.632 -12.119 3.210 1.00 77.75 187 LEU A N 1
ATOM 1501 C CA . LEU A 1 187 ? -17.165 -12.133 1.824 1.00 77.75 187 LEU A CA 1
ATOM 1502 C C . LEU A 1 187 ? -17.166 -13.533 1.183 1.00 77.75 187 LEU A C 1
ATOM 1504 O O . LEU A 1 187 ? -16.759 -13.674 0.034 1.00 77.75 187 LEU A O 1
ATOM 1508 N N . GLY A 1 188 ? -17.578 -14.579 1.908 1.00 75.81 188 GLY A N 1
ATOM 1509 C CA . GLY A 1 188 ? -17.535 -15.959 1.418 1.00 75.81 188 GLY A CA 1
ATOM 1510 C C . GLY A 1 188 ? -16.119 -16.538 1.320 1.00 75.81 188 GLY A C 1
ATOM 1511 O O . GLY A 1 188 ? -15.922 -17.584 0.706 1.00 75.81 188 GLY A O 1
ATOM 1512 N N . ILE A 1 189 ? -15.122 -15.888 1.928 1.00 71.19 189 ILE A N 1
ATOM 1513 C CA . ILE A 1 189 ? -13.728 -16.332 1.898 1.00 71.19 189 ILE A CA 1
ATOM 1514 C C . ILE A 1 189 ? -13.493 -17.249 3.102 1.00 71.19 189 ILE A C 1
ATOM 1516 O O . ILE A 1 189 ? -13.370 -16.792 4.241 1.00 71.19 189 ILE A O 1
ATOM 1520 N N . SER A 1 190 ? -13.430 -18.563 2.871 1.00 57.19 190 SER A N 1
ATOM 1521 C CA . SER A 1 190 ? -13.131 -19.529 3.931 1.00 57.19 190 SER A CA 1
ATOM 1522 C C . SER A 1 190 ? -11.664 -19.432 4.350 1.00 57.19 190 SER A C 1
ATOM 1524 O O . SER A 1 190 ? -10.756 -19.710 3.563 1.00 57.19 190 SER A O 1
ATOM 1526 N N . VAL A 1 191 ? -11.416 -19.075 5.610 1.00 52.34 191 VAL A N 1
ATOM 1527 C CA . VAL A 1 191 ? -10.075 -19.111 6.204 1.00 52.34 191 VAL A CA 1
ATOM 1528 C C . VAL A 1 191 ? -9.775 -20.556 6.592 1.00 52.34 191 VAL A C 1
ATOM 1530 O O . VAL A 1 191 ? -9.934 -20.956 7.742 1.00 52.34 191 VAL A O 1
ATOM 1533 N N . THR A 1 192 ? -9.403 -21.382 5.616 1.00 42.03 192 THR A N 1
ATOM 1534 C CA . THR A 1 192 ? -8.923 -22.731 5.915 1.00 42.03 192 THR A CA 1
ATOM 1535 C C . THR A 1 192 ? -7.573 -22.581 6.602 1.00 42.03 192 THR A C 1
ATOM 1537 O O . THR A 1 192 ? -6.588 -22.182 5.981 1.00 42.03 192 THR A O 1
ATOM 1540 N N . SER A 1 193 ? -7.549 -22.834 7.910 1.00 34.12 193 SER A N 1
ATOM 1541 C CA . SER A 1 193 ? -6.315 -22.974 8.675 1.00 34.12 193 SER A CA 1
ATOM 1542 C C . SER A 1 193 ? -5.559 -24.175 8.111 1.00 34.12 193 SER A C 1
ATOM 1544 O O . SER A 1 193 ? -5.927 -25.322 8.367 1.00 34.12 193 SER A O 1
ATOM 1546 N N . SER A 1 194 ? -4.560 -23.924 7.268 1.00 30.77 194 SER A N 1
ATOM 1547 C CA . SER A 1 194 ? -3.562 -24.936 6.938 1.00 30.77 194 SER A CA 1
ATOM 1548 C C . SER A 1 194 ? -2.722 -25.145 8.194 1.00 30.77 194 SER A C 1
ATOM 1550 O O . SER A 1 194 ? -1.941 -24.263 8.562 1.00 30.77 194 SER A O 1
ATOM 1552 N N . ARG A 1 195 ? -2.974 -26.265 8.876 1.00 30.89 195 ARG A N 1
ATOM 1553 C CA . ARG A 1 195 ? -2.028 -26.859 9.824 1.00 30.89 195 ARG A CA 1
ATOM 1554 C C . ARG A 1 195 ? -0.735 -27.232 9.113 1.00 30.89 195 ARG A C 1
ATOM 1556 O O . ARG A 1 195 ? -0.823 -27.569 7.910 1.00 30.89 195 ARG A O 1
#

Secondary structure (DSSP, 8-state):
-TTGGGT-HHHHHHHHHHHHHH-TT-HHHHHHHHHHHHHHT-HHHHHHHHHHHHHH-TT-HHHHHHHHHHHHHTT-HHHHHHHHHHHHHH---HHHHHHHHHHHHHTT-HHHHHHHHHHHHHHHTTS---HHHHHHHHHHTT-HHHHHHHHHHHHHTT-TT-TTTTT-GGGGGGTTSHHHHHHHHHTT-------

Foldseek 3Di:
DVCVLVVVLVVQLVVLVVVCVVPVLDLVSLLSNLVSCQLVLVLVVNLVSLVSSCVSPVPPLSSLLSNLLSCLSVVVLVVSLVSLVVSCVVDVDLSSLLSNLLSCLSNVNNVRSVVSLVVLVVVVVVDDDQLQSSLLSCLSSVVNVSNLVSLVVNVVVVPPVDSCLVRRPSNVSVPPPVSSVVSCVVVVNDPPPDD

Sequence (195 aa):
MFLVANRRFQAAVEEILRARQLDPVSGLIAADAAWIFYLKRDYDQFLEQARAAVELAPNYLVAQQMLGLAYEKKGDFARALQVLEETRRVDNSVTTLEMLAGTYAAAGRPAEARRVTEEMVQRSRKRYVCAYEVATTYAGLRDRESAFAWLRKSLDERADCSPWIAADPKLDPLRSDPRFQDLLRRLGISVTSSR

pLDDT: mean 84.89, std 16.08, range [30.77, 98.69]

Radius of gyration: 16.46 Å; chains: 1; bounding box: 36×42×41 Å